Protein AF-A0A535M5P2-F1 (afdb_monomer)

Secondary structure (DSSP, 8-state):
-PPPPPP--------------SS-HHHHHHHHHTT-HHHHHHHHHHHHHHHHHHHHHHH--HHHHHHHHHHHHHHHHHTGGG--TT--HHHHHHHHHHHHHHHHHHHHTT-TT--------PPPP-----S-HHHHHHHHHHHHHHHHHHHTS-HHHHHHHHHHHTS---HHHHHHHHT--HHHHHHHHHHHHHHHHHHHHHHHHHHSS--TTHHHHHHHHH--S--PPPPTTHHHHHHHHHHH-HHHHHHHHHHHT-----

pLDDT: mean 71.07, std 20.59, range [26.67, 96.94]

Foldseek 3Di:
DDDDDDDPDPPPDPDPPDPDDPDDLLNLLVVVVVPPPVSLVVNCVVALVVQLVLLCLQPVASVLSVVLSVVLSVVCNVCSVPDDPPDDSNLSSLLSSLVSSLVVVVVCVVPVPDDDDRPPPDDDDDPDPPPDVVVVVVVVVVSVLLSVLLVPDRSLLSSLCCCCVPVVDDLVSNCVSSVHDSVVSVVSPVVSVVSSVVSSVVVVVVLVPPDVPCVLLCVLLVPPPDDDDDDPVNVVSLVVVVVPDVVSVVSVVVVVPDDPDD

Structure (mmCIF, N/CA/C/O backbone):
data_AF-A0A535M5P2-F1
#
_entry.id   AF-A0A535M5P2-F1
#
loop_
_atom_site.group_PDB
_atom_site.id
_atom_site.type_symbol
_atom_site.label_atom_id
_atom_site.label_alt_id
_atom_site.label_comp_id
_atom_site.label_asym_id
_atom_site.label_entity_id
_atom_site.label_seq_id
_atom_site.pdbx_PDB_ins_code
_atom_site.Cartn_x
_atom_site.Cartn_y
_atom_site.Cartn_z
_atom_site.occupancy
_atom_site.B_iso_or_equiv
_atom_site.auth_seq_id
_atom_site.auth_comp_id
_atom_site.auth_asym_id
_atom_site.auth_atom_id
_atom_site.pdbx_PDB_model_num
ATOM 1 N N . PRO A 1 1 ? -14.247 17.000 -48.871 1.00 39.34 1 PRO A N 1
ATOM 2 C CA . PRO A 1 1 ? -14.609 16.923 -47.435 1.00 39.34 1 PRO A CA 1
ATOM 3 C C . PRO A 1 1 ? -13.469 16.299 -46.613 1.00 39.34 1 PRO A C 1
ATOM 5 O O . PRO A 1 1 ? -13.224 15.101 -46.718 1.00 39.34 1 PRO A O 1
ATOM 8 N N . ALA A 1 2 ? -12.730 17.117 -45.859 1.00 33.00 2 ALA A N 1
ATOM 9 C CA . ALA A 1 2 ? -11.637 16.633 -45.017 1.00 33.00 2 ALA A CA 1
ATOM 10 C C . ALA A 1 2 ? -12.188 15.941 -43.758 1.00 33.00 2 ALA A C 1
ATOM 12 O O . ALA A 1 2 ? -13.030 16.510 -43.065 1.00 33.00 2 ALA A O 1
ATOM 13 N N . ALA A 1 3 ? -11.707 14.733 -43.462 1.00 34.72 3 ALA A N 1
ATOM 14 C CA . ALA A 1 3 ? -11.974 14.071 -42.190 1.00 34.72 3 ALA A CA 1
ATOM 15 C C . ALA A 1 3 ? -11.096 14.701 -41.097 1.00 34.72 3 ALA A C 1
ATOM 17 O O . ALA A 1 3 ? -9.885 14.838 -41.274 1.00 34.72 3 ALA A O 1
ATOM 18 N N . ALA A 1 4 ? -11.706 15.106 -39.983 1.00 31.78 4 ALA A N 1
ATOM 19 C CA . ALA A 1 4 ? -10.978 15.673 -38.852 1.00 31.78 4 ALA A CA 1
ATOM 20 C C . ALA A 1 4 ? -10.127 14.594 -38.148 1.00 31.78 4 ALA A C 1
ATOM 22 O O . ALA A 1 4 ? -10.573 13.449 -38.044 1.00 31.78 4 ALA A O 1
ATOM 23 N N . PRO A 1 5 ? -8.930 14.929 -37.631 1.00 37.34 5 PRO A N 1
ATOM 24 C CA . PRO A 1 5 ? -8.135 13.984 -36.857 1.00 37.34 5 PRO A CA 1
ATOM 25 C C . PRO A 1 5 ? -8.850 13.639 -35.544 1.00 37.34 5 PRO A C 1
ATOM 27 O O . PRO A 1 5 ? -9.267 14.527 -34.798 1.00 37.34 5 PRO A O 1
ATOM 30 N N . HIS A 1 6 ? -8.971 12.344 -35.252 1.00 34.47 6 HIS A N 1
ATOM 31 C CA . HIS A 1 6 ? -9.539 11.861 -33.996 1.00 34.47 6 HIS A CA 1
ATOM 32 C C . HIS A 1 6 ? -8.717 12.380 -32.809 1.00 34.47 6 HIS A C 1
ATOM 34 O O . HIS A 1 6 ? -7.534 12.065 -32.675 1.00 34.47 6 HIS A O 1
ATOM 40 N N . ALA A 1 7 ? -9.350 13.166 -31.935 1.00 29.50 7 ALA A N 1
ATOM 41 C CA . ALA A 1 7 ? -8.735 13.584 -30.683 1.00 29.50 7 ALA A CA 1
ATOM 42 C C . ALA A 1 7 ? -8.443 12.349 -29.806 1.00 29.50 7 ALA A C 1
ATOM 44 O O . ALA A 1 7 ? -9.293 11.455 -29.725 1.00 29.50 7 ALA A O 1
ATOM 45 N N . PRO A 1 8 ? -7.281 12.278 -29.129 1.00 32.03 8 PRO A N 1
ATOM 46 C CA . PRO A 1 8 ? -6.981 11.168 -28.237 1.00 32.03 8 PRO A CA 1
ATOM 47 C C . PRO A 1 8 ? -7.974 11.172 -27.073 1.00 32.03 8 PRO A C 1
ATOM 49 O O . PRO A 1 8 ? -8.003 12.103 -26.265 1.00 32.03 8 PRO A O 1
ATOM 52 N N . VAL A 1 9 ? -8.790 10.121 -26.985 1.00 34.94 9 VAL A N 1
ATOM 53 C CA . VAL A 1 9 ? -9.682 9.899 -25.845 1.00 34.94 9 VAL A CA 1
ATOM 54 C C . VAL A 1 9 ? -8.801 9.689 -24.619 1.00 34.94 9 VAL A C 1
ATOM 56 O O . VAL A 1 9 ? -8.150 8.654 -24.481 1.00 34.94 9 VAL A O 1
ATOM 59 N N . ALA A 1 10 ? -8.749 10.694 -23.743 1.00 28.75 10 ALA A N 1
ATOM 60 C CA . ALA A 1 10 ? -8.009 10.596 -22.495 1.00 28.75 10 ALA A CA 1
ATOM 61 C C . ALA A 1 10 ? -8.503 9.367 -21.711 1.00 28.75 10 ALA A C 1
ATOM 63 O O . ALA A 1 10 ? -9.720 9.171 -21.614 1.00 28.75 10 ALA A O 1
ATOM 64 N N . PRO A 1 11 ? -7.605 8.538 -21.147 1.00 31.06 11 PRO A N 1
ATOM 65 C CA . PRO A 1 11 ? -8.019 7.387 -20.365 1.00 31.06 11 PRO A CA 1
ATOM 66 C C . PRO A 1 11 ? -8.767 7.884 -19.130 1.00 31.06 11 PRO A C 1
ATOM 68 O O . PRO A 1 11 ? -8.169 8.381 -18.175 1.00 31.06 11 PRO A O 1
ATOM 71 N N . VAL A 1 12 ? -10.093 7.752 -19.158 1.00 36.75 12 VAL A N 1
ATOM 72 C CA . VAL A 1 12 ? -10.933 7.940 -17.979 1.00 36.75 12 VAL A CA 1
ATOM 73 C C . VAL A 1 12 ? -10.502 6.870 -16.987 1.00 36.75 12 VAL A C 1
ATOM 75 O O . VAL A 1 12 ? -10.854 5.707 -17.156 1.00 36.75 12 VAL A O 1
ATOM 78 N N . LEU A 1 13 ? -9.720 7.246 -15.972 1.00 34.22 13 LEU A N 1
ATOM 79 C CA . LEU A 1 13 ? -9.538 6.416 -14.788 1.00 34.22 13 LEU A CA 1
ATOM 80 C C . LEU A 1 13 ? -10.892 6.361 -14.064 1.00 34.22 13 LEU A C 1
ATOM 82 O O . LEU A 1 13 ? -11.286 7.371 -13.471 1.00 34.22 13 LEU A O 1
ATOM 86 N N . PRO A 1 14 ? -11.605 5.220 -14.029 1.00 43.56 14 PRO A N 1
ATOM 87 C CA . PRO A 1 14 ? -12.514 5.004 -12.925 1.00 43.56 14 PRO A CA 1
ATOM 88 C C . PRO A 1 14 ? -11.637 4.792 -11.688 1.00 43.56 14 PRO A C 1
ATOM 90 O O . PRO A 1 14 ? -10.752 3.944 -11.717 1.00 43.56 14 PRO A O 1
ATOM 93 N N . LEU A 1 15 ? -11.845 5.597 -10.646 1.00 39.56 15 LEU A N 1
ATOM 94 C CA . LEU A 1 15 ? -11.613 5.290 -9.220 1.00 39.56 15 LEU A CA 1
ATOM 95 C C . LEU A 1 15 ? -11.811 6.569 -8.378 1.00 39.56 15 LEU A C 1
ATOM 97 O O . LEU A 1 15 ? -10.988 6.943 -7.547 1.00 39.56 15 LEU A O 1
ATOM 101 N N . ARG A 1 16 ? -12.964 7.233 -8.543 1.00 36.47 16 ARG A N 1
ATOM 102 C CA . ARG A 1 16 ? -13.599 7.883 -7.389 1.00 36.47 16 ARG A CA 1
ATOM 103 C C . ARG A 1 16 ? -14.482 6.805 -6.755 1.00 36.47 16 ARG A C 1
ATOM 105 O O . ARG A 1 16 ? -15.540 6.532 -7.316 1.00 36.47 16 ARG A O 1
ATOM 112 N N . PRO A 1 17 ? -14.041 6.119 -5.686 1.00 42.69 17 PRO A N 1
ATOM 113 C CA . PRO A 1 17 ? -14.900 5.165 -4.999 1.00 42.69 17 PRO A CA 1
ATOM 114 C C . PRO A 1 17 ? -16.100 5.922 -4.434 1.00 42.69 17 PRO A C 1
ATOM 116 O O . PRO A 1 17 ? -15.931 6.962 -3.793 1.00 42.69 17 PRO A O 1
ATOM 119 N N . GLN A 1 18 ? -17.294 5.416 -4.720 1.00 38.16 18 GLN A N 1
ATOM 120 C CA . GLN A 1 18 ? -18.535 6.008 -4.247 1.00 38.16 18 GLN A CA 1
ATOM 121 C C . GLN A 1 18 ? -18.601 5.935 -2.718 1.00 38.16 18 GLN A C 1
ATOM 123 O O . GLN A 1 18 ? -18.318 4.894 -2.125 1.00 38.16 18 GLN A O 1
ATOM 128 N N . VAL A 1 19 ? -18.940 7.058 -2.084 1.00 41.88 19 VAL A N 1
ATOM 129 C CA . VAL A 1 19 ? -19.100 7.165 -0.627 1.00 41.88 19 VAL A CA 1
ATOM 130 C C . VAL A 1 19 ? -20.573 6.926 -0.298 1.00 41.88 19 VAL A C 1
ATOM 132 O O . VAL A 1 19 ? -21.252 7.809 0.206 1.00 41.88 19 VAL A O 1
ATOM 135 N N . ASP A 1 20 ? -21.055 5.729 -0.632 1.00 41.97 20 ASP A N 1
ATOM 136 C CA . ASP A 1 20 ? -22.462 5.350 -0.489 1.00 41.97 20 ASP A CA 1
ATOM 137 C C . ASP A 1 20 ? -22.598 4.213 0.545 1.00 41.97 20 ASP A C 1
ATOM 139 O O . ASP A 1 20 ? -22.596 3.027 0.214 1.00 41.97 20 ASP A O 1
ATOM 143 N N . SER A 1 21 ? -22.668 4.590 1.826 1.00 43.38 21 SER A N 1
ATOM 144 C CA . SER A 1 21 ? -23.431 3.875 2.864 1.00 43.38 21 SER A CA 1
ATOM 145 C C . SER A 1 21 ? -23.746 4.838 4.009 1.00 43.38 21 SER A C 1
ATOM 147 O O . SER A 1 21 ? -22.845 5.538 4.469 1.00 43.38 21 SER A O 1
ATOM 149 N N . ASP A 1 22 ? -24.980 4.823 4.511 1.00 49.50 22 ASP A N 1
ATOM 150 C CA . ASP A 1 22 ? -25.412 5.700 5.615 1.00 49.50 22 ASP A CA 1
ATOM 151 C C . ASP A 1 22 ? -24.754 5.359 6.970 1.00 49.50 22 ASP A C 1
ATOM 153 O O . ASP A 1 22 ? -24.776 6.164 7.898 1.00 49.50 22 ASP A O 1
ATOM 157 N N . GLU A 1 23 ? -24.146 4.174 7.089 1.00 66.19 23 GLU A N 1
ATOM 158 C CA . GLU A 1 23 ? -23.370 3.744 8.257 1.00 66.19 23 GLU A CA 1
ATOM 159 C C . GLU A 1 23 ? -21.880 4.113 8.081 1.00 66.19 23 GLU A C 1
ATOM 161 O O . GLU A 1 23 ? -21.230 3.712 7.103 1.00 66.19 23 GLU A O 1
ATOM 166 N N . ASP A 1 24 ? -21.339 4.900 9.017 1.00 85.94 24 ASP A N 1
ATOM 167 C CA . ASP A 1 24 ? -19.941 5.338 9.003 1.00 85.94 24 ASP A CA 1
ATOM 168 C C . ASP A 1 24 ? -18.987 4.303 9.642 1.00 85.94 24 ASP A C 1
ATOM 170 O O . ASP A 1 24 ? -19.370 3.501 10.497 1.00 85.94 24 ASP A O 1
ATOM 174 N N . ASP A 1 25 ? -17.716 4.321 9.228 1.00 90.06 25 ASP A N 1
ATOM 175 C CA . ASP A 1 25 ? -16.720 3.328 9.659 1.00 90.06 25 ASP A CA 1
ATOM 176 C C . ASP A 1 25 ? -16.393 3.379 11.169 1.00 90.06 25 ASP A C 1
ATOM 178 O O . ASP A 1 25 ? -15.967 2.371 11.735 1.00 90.06 25 ASP A O 1
ATOM 182 N N . VAL A 1 26 ? -16.569 4.529 11.832 1.00 88.25 26 VAL A N 1
ATOM 183 C CA . VAL A 1 26 ? -16.385 4.672 13.287 1.00 88.25 26 VAL A CA 1
ATOM 184 C C . VAL A 1 26 ? -17.587 4.090 14.025 1.00 88.25 26 VAL A C 1
ATOM 186 O O . VAL A 1 26 ? -17.396 3.365 14.998 1.00 88.25 26 VAL A O 1
ATOM 189 N N . SER A 1 27 ? -18.810 4.318 13.540 1.00 90.06 27 SER A N 1
ATOM 190 C CA . SER A 1 27 ? -20.019 3.687 14.089 1.00 90.06 27 SER A CA 1
ATOM 191 C C . SER A 1 27 ? -19.945 2.153 14.032 1.00 90.06 27 SER A C 1
ATOM 193 O O . SER A 1 27 ? -20.285 1.491 15.013 1.00 90.06 27 SER A O 1
ATOM 195 N N . LEU A 1 28 ? -19.395 1.582 12.951 1.00 91.50 28 LEU A N 1
ATOM 196 C CA . LEU A 1 28 ? -19.102 0.143 12.856 1.00 91.50 28 LEU A CA 1
ATOM 197 C C . LEU A 1 28 ? -18.090 -0.336 13.913 1.00 91.50 28 LEU A C 1
ATOM 199 O O . LEU A 1 28 ? -18.272 -1.400 14.508 1.00 91.50 28 LEU A O 1
ATOM 203 N N . LEU A 1 29 ? -17.032 0.436 14.180 1.00 89.75 29 LEU A N 1
ATOM 204 C CA . LEU A 1 29 ? -16.055 0.100 15.222 1.00 89.75 29 LEU A CA 1
ATOM 205 C C . LEU A 1 29 ? -16.665 0.170 16.627 1.00 89.75 29 LEU A C 1
ATOM 207 O O . LEU A 1 29 ? -16.439 -0.738 17.424 1.00 89.75 29 LEU A O 1
ATOM 211 N N . VAL A 1 30 ? -17.487 1.184 16.909 1.00 89.12 30 VAL A N 1
ATOM 212 C CA . VAL A 1 30 ? -18.194 1.328 18.192 1.00 89.12 30 VAL A CA 1
ATOM 213 C C . VAL A 1 30 ? -19.188 0.182 18.412 1.00 89.12 30 VAL A C 1
ATOM 215 O O . VAL A 1 30 ? -19.236 -0.389 19.502 1.00 89.12 30 VAL A O 1
ATOM 218 N N . ALA A 1 31 ? -19.936 -0.218 17.380 1.00 89.94 31 ALA A N 1
ATOM 219 C CA . ALA A 1 31 ? -20.828 -1.376 17.452 1.00 89.94 31 ALA A CA 1
ATOM 220 C C . ALA A 1 31 ? -20.057 -2.685 17.710 1.00 89.94 31 ALA A C 1
ATOM 222 O O . ALA A 1 31 ? -20.471 -3.494 18.542 1.00 89.94 31 ALA A O 1
ATOM 223 N N . TYR A 1 32 ? -18.896 -2.866 17.073 1.00 91.50 32 TYR A N 1
ATOM 224 C CA . TYR A 1 32 ? -18.016 -4.006 17.334 1.00 91.50 32 TYR A CA 1
ATOM 225 C C . TYR A 1 32 ? -17.483 -4.027 18.777 1.00 91.50 32 TYR A C 1
ATOM 227 O O . TYR A 1 32 ? -17.493 -5.078 19.416 1.00 91.50 32 TYR A O 1
ATOM 235 N N . GLN A 1 33 ? -17.093 -2.876 19.334 1.00 88.50 33 GLN A N 1
ATOM 236 C CA . GLN A 1 33 ? -16.687 -2.761 20.743 1.00 88.50 33 GLN A CA 1
ATOM 237 C C . GLN A 1 33 ? -17.822 -3.083 21.722 1.00 88.50 33 GLN A C 1
ATOM 239 O O . GLN A 1 33 ? -17.567 -3.626 22.795 1.00 88.50 33 GLN A O 1
ATOM 244 N N . ALA A 1 34 ? -19.070 -2.789 21.347 1.00 89.88 34 ALA A N 1
ATOM 245 C CA . ALA A 1 34 ? -20.263 -3.183 22.094 1.00 89.88 34 ALA A CA 1
ATOM 246 C C . ALA A 1 34 ? -20.623 -4.680 21.942 1.00 89.88 34 ALA A C 1
ATOM 248 O O . ALA A 1 34 ? -21.575 -5.143 22.569 1.00 89.88 34 ALA A O 1
ATOM 249 N N . GLY A 1 35 ? -19.868 -5.441 21.141 1.00 90.88 35 GLY A N 1
ATOM 250 C CA . GLY A 1 35 ? -20.018 -6.886 20.957 1.00 90.88 35 GLY A CA 1
ATOM 251 C C . GLY A 1 35 ? -20.629 -7.325 19.621 1.00 90.88 35 GLY A C 1
ATOM 252 O O . GLY A 1 35 ? -20.757 -8.531 19.405 1.00 90.88 35 GLY A O 1
ATOM 253 N N . ASP A 1 36 ? -20.984 -6.412 18.705 1.00 92.88 36 ASP A N 1
ATOM 254 C CA . ASP A 1 36 ? -21.476 -6.801 17.374 1.00 92.88 36 ASP A CA 1
ATOM 255 C C . ASP A 1 36 ? -20.327 -7.256 16.459 1.00 92.88 36 ASP A C 1
ATOM 257 O O . ASP A 1 36 ? -19.732 -6.475 15.711 1.00 92.88 36 ASP A O 1
ATOM 261 N N . ALA A 1 37 ? -20.046 -8.560 16.464 1.00 91.06 37 ALA A N 1
ATOM 262 C CA . ALA A 1 37 ? -19.092 -9.176 15.543 1.00 91.06 37 ALA A CA 1
ATOM 263 C C . ALA A 1 37 ? -19.409 -8.876 14.060 1.00 91.06 37 ALA A C 1
ATOM 265 O O . ALA A 1 37 ? -18.485 -8.704 13.261 1.00 91.06 37 ALA A O 1
ATOM 266 N N . ARG A 1 38 ? -20.692 -8.724 13.686 1.00 94.06 38 ARG A N 1
ATOM 267 C CA . ARG A 1 38 ? -21.089 -8.423 12.301 1.00 94.06 38 ARG A CA 1
ATOM 268 C C . ARG A 1 38 ? -20.737 -6.999 11.888 1.00 94.06 38 ARG A C 1
ATOM 270 O O . ARG A 1 38 ? -20.602 -6.741 10.694 1.00 94.06 38 ARG A O 1
ATOM 277 N N . ALA A 1 39 ? -20.579 -6.062 12.822 1.00 92.62 39 ALA A N 1
ATOM 278 C CA . ALA A 1 39 ? -20.116 -4.714 12.498 1.00 92.62 39 ALA A CA 1
ATOM 279 C C . ALA A 1 39 ? -18.666 -4.735 11.991 1.00 92.62 39 ALA A C 1
ATOM 281 O O . ALA A 1 39 ? -18.344 -4.085 10.993 1.00 92.62 39 ALA A O 1
ATOM 282 N N . PHE A 1 40 ? -17.813 -5.571 12.592 1.00 91.75 40 PHE A N 1
ATOM 283 C CA . PHE A 1 40 ? -16.461 -5.793 12.085 1.00 91.75 40 PHE A CA 1
ATOM 284 C C . PHE A 1 40 ? -16.451 -6.537 10.743 1.00 91.75 40 PHE A C 1
ATOM 286 O O . PHE A 1 40 ? -15.678 -6.166 9.865 1.00 91.75 40 PHE A O 1
ATOM 293 N N . GLU A 1 41 ? -17.333 -7.521 10.527 1.00 93.12 41 GLU A N 1
ATOM 294 C CA . GLU A 1 41 ? -17.473 -8.183 9.216 1.00 93.12 41 GLU A CA 1
ATOM 295 C C . GLU A 1 41 ? -17.831 -7.183 8.100 1.00 93.12 41 GLU A C 1
ATOM 297 O O . GLU A 1 41 ? -17.196 -7.197 7.042 1.00 93.12 41 GLU A O 1
ATOM 302 N N . ARG A 1 42 ? -18.785 -6.264 8.347 1.00 94.06 42 ARG A N 1
ATOM 303 C CA . ARG A 1 42 ? -19.140 -5.178 7.408 1.00 94.06 42 ARG A CA 1
ATOM 304 C C . ARG A 1 42 ? -17.936 -4.276 7.117 1.00 94.06 42 ARG A C 1
ATOM 306 O O . ARG A 1 42 ? -17.625 -4.017 5.953 1.00 94.06 42 ARG A O 1
ATOM 313 N N . LEU A 1 43 ? -17.226 -3.843 8.160 1.00 92.62 43 LEU A N 1
ATOM 314 C CA . LEU A 1 43 ? -16.043 -2.986 8.042 1.00 92.62 43 LEU A CA 1
ATOM 315 C C . LEU A 1 43 ? -14.897 -3.670 7.277 1.00 92.62 43 LEU A C 1
ATOM 317 O O . LEU A 1 43 ? -14.260 -3.058 6.417 1.00 92.62 43 LEU A O 1
ATOM 321 N N . TYR A 1 44 ? -14.649 -4.950 7.558 1.00 94.06 44 TYR A N 1
ATOM 322 C CA . TYR A 1 44 ? -13.640 -5.753 6.877 1.00 94.06 44 TYR A CA 1
ATOM 323 C C . TYR A 1 44 ? -13.981 -5.907 5.393 1.00 94.06 44 TYR A C 1
ATOM 325 O O . TYR A 1 44 ? -13.154 -5.583 4.540 1.00 94.06 44 TYR A O 1
ATOM 333 N N . ALA A 1 45 ? -15.214 -6.307 5.065 1.00 91.69 45 ALA A N 1
ATOM 334 C CA . ALA A 1 45 ? -15.670 -6.457 3.683 1.00 91.69 45 ALA A CA 1
ATOM 335 C C . ALA A 1 45 ? -15.551 -5.152 2.872 1.00 91.69 45 ALA A C 1
ATOM 337 O O . ALA A 1 45 ? -15.182 -5.191 1.696 1.00 91.69 45 ALA A O 1
ATOM 338 N N . ARG A 1 46 ? -15.795 -3.994 3.504 1.00 93.12 46 ARG A N 1
ATOM 339 C CA . ARG A 1 46 ? -15.680 -2.668 2.876 1.00 93.12 46 ARG A CA 1
ATOM 340 C C . ARG A 1 46 ? -14.252 -2.323 2.440 1.00 93.12 46 ARG A C 1
ATOM 342 O O . ARG A 1 46 ? -14.069 -1.721 1.383 1.00 93.12 46 ARG A O 1
ATOM 349 N N . HIS A 1 47 ? -13.246 -2.688 3.239 1.00 92.06 47 HIS A N 1
ATOM 350 C CA . HIS A 1 47 ? -11.872 -2.187 3.072 1.00 92.06 47 HIS A CA 1
ATOM 351 C C . HIS A 1 47 ? -10.844 -3.246 2.653 1.00 92.06 47 HIS A C 1
ATOM 353 O O . HIS A 1 47 ? -9.872 -2.902 1.976 1.00 92.06 47 HIS A O 1
ATOM 359 N N . ALA A 1 48 ? -11.029 -4.524 3.001 1.00 92.38 48 ALA A N 1
ATOM 360 C CA . ALA A 1 48 ? -10.003 -5.561 2.846 1.00 92.38 48 ALA A CA 1
ATOM 361 C C . ALA A 1 48 ? -9.506 -5.717 1.401 1.00 92.38 48 ALA A C 1
ATOM 363 O O . ALA A 1 48 ? -8.299 -5.774 1.175 1.00 92.38 48 ALA A O 1
ATOM 364 N N . 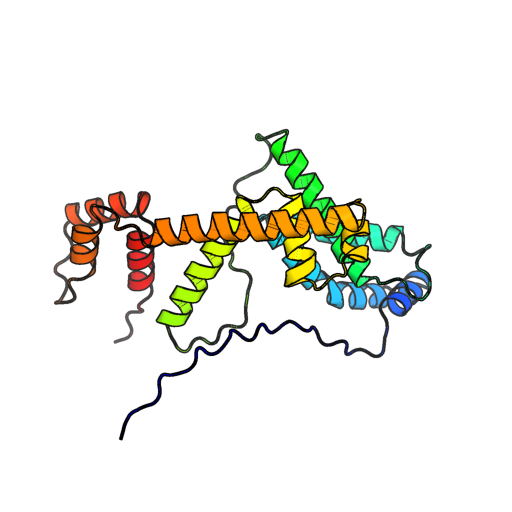THR A 1 49 ? -10.403 -5.682 0.411 1.00 91.19 49 THR A N 1
ATOM 365 C CA . THR A 1 49 ? -10.034 -5.749 -1.014 1.00 91.19 49 THR A CA 1
ATOM 366 C C . THR A 1 49 ? -9.124 -4.590 -1.433 1.00 91.19 49 THR A C 1
ATOM 368 O O . THR A 1 49 ? -8.128 -4.809 -2.122 1.00 91.19 49 THR A O 1
ATOM 371 N N . ALA A 1 50 ? -9.417 -3.360 -0.998 1.00 87.44 50 ALA A N 1
ATOM 372 C CA . ALA A 1 50 ? -8.600 -2.190 -1.326 1.00 87.44 50 ALA A CA 1
ATOM 373 C C . ALA A 1 50 ? -7.211 -2.274 -0.670 1.00 87.44 50 ALA A C 1
ATOM 375 O O . ALA A 1 50 ? -6.196 -2.046 -1.332 1.00 87.44 50 ALA A O 1
ATOM 376 N N . ILE A 1 51 ? -7.155 -2.687 0.600 1.00 92.06 51 ILE A N 1
ATOM 377 C CA . ILE A 1 51 ? -5.895 -2.874 1.327 1.00 92.06 51 ILE A CA 1
ATOM 378 C C . ILE A 1 51 ? -5.060 -4.007 0.713 1.00 92.06 51 ILE A C 1
ATOM 380 O O . ILE A 1 51 ? -3.865 -3.817 0.482 1.00 92.06 51 ILE A O 1
ATOM 384 N N . ARG A 1 52 ? -5.669 -5.141 0.341 1.00 92.38 52 ARG A N 1
ATOM 385 C CA . ARG A 1 52 ? -4.980 -6.246 -0.349 1.00 92.38 52 ARG A CA 1
ATOM 386 C C . ARG A 1 52 ? -4.386 -5.798 -1.684 1.00 92.38 52 ARG A C 1
ATOM 388 O O . A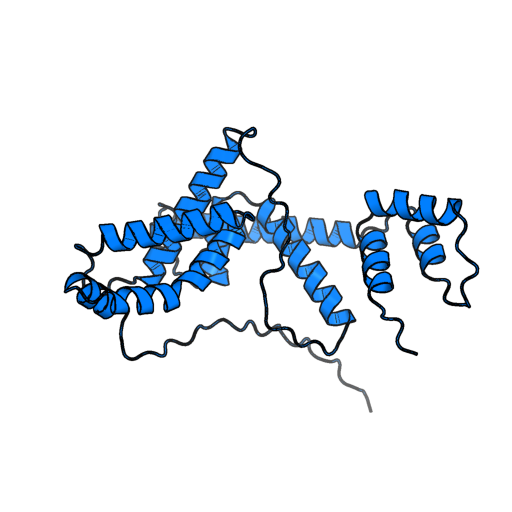RG A 1 52 ? -3.234 -6.106 -1.984 1.00 92.38 52 ARG A O 1
ATOM 395 N N . LEU A 1 53 ? -5.137 -5.024 -2.471 1.00 87.06 53 LEU A N 1
ATOM 396 C CA . LEU A 1 53 ? -4.652 -4.463 -3.736 1.00 87.06 53 LEU A CA 1
ATOM 397 C C . LEU A 1 53 ? -3.487 -3.483 -3.533 1.00 87.06 53 LEU A C 1
ATOM 399 O O . LEU A 1 53 ? -2.543 -3.509 -4.322 1.00 87.06 53 LEU A O 1
ATOM 403 N N . LEU A 1 54 ? -3.506 -2.659 -2.481 1.00 86.69 54 LEU A N 1
ATOM 404 C CA . LEU A 1 54 ? -2.362 -1.822 -2.098 1.00 86.69 54 LEU A CA 1
ATOM 405 C C . LEU A 1 54 ? -1.136 -2.681 -1.751 1.00 86.69 54 LEU A C 1
ATOM 407 O O . LEU A 1 54 ? -0.040 -2.410 -2.246 1.00 86.69 54 LEU A O 1
ATOM 411 N N . CYS A 1 55 ? -1.318 -3.744 -0.965 1.00 89.31 55 CYS A N 1
ATOM 412 C CA . CYS A 1 55 ? -0.228 -4.634 -0.563 1.00 89.31 55 CYS A CA 1
ATOM 413 C C . CYS A 1 55 ? 0.398 -5.349 -1.769 1.00 89.31 55 CYS A C 1
ATOM 415 O O . CYS A 1 55 ? 1.620 -5.338 -1.923 1.00 89.31 55 CYS A O 1
ATOM 417 N N . LEU A 1 56 ? -0.416 -5.866 -2.697 1.00 85.81 56 LEU A N 1
ATOM 418 C CA . LEU A 1 56 ? 0.064 -6.489 -3.937 1.00 85.81 56 LEU A CA 1
ATOM 419 C C . LEU A 1 56 ? 0.894 -5.534 -4.812 1.00 85.81 56 LEU A C 1
ATOM 421 O O . LEU A 1 56 ? 1.923 -5.945 -5.353 1.00 85.81 56 LEU A O 1
ATOM 425 N N . ARG A 1 57 ? 0.517 -4.247 -4.907 1.00 82.88 57 ARG A N 1
ATOM 426 C CA . ARG A 1 57 ? 1.294 -3.210 -5.629 1.00 82.88 57 ARG A CA 1
ATOM 427 C C . ARG A 1 57 ? 2.672 -2.941 -5.002 1.00 82.88 57 ARG A C 1
ATOM 429 O O . ARG A 1 57 ? 3.524 -2.305 -5.632 1.00 82.88 57 ARG A O 1
ATOM 436 N N . HIS A 1 58 ? 2.909 -3.392 -3.771 1.00 80.94 58 HIS A N 1
ATOM 437 C CA . HIS A 1 58 ? 4.180 -3.244 -3.067 1.00 80.94 58 HIS A CA 1
ATOM 438 C C . HIS A 1 58 ? 4.979 -4.547 -2.972 1.00 80.94 58 HIS A C 1
ATOM 440 O O . HIS A 1 58 ? 6.177 -4.533 -3.267 1.00 80.94 58 HIS A O 1
ATOM 446 N N . LEU A 1 59 ? 4.344 -5.647 -2.579 1.00 83.50 59 LEU A N 1
ATOM 447 C CA . LEU A 1 59 ? 5.021 -6.884 -2.189 1.00 83.50 59 LEU A CA 1
ATOM 448 C C . LEU A 1 59 ? 5.106 -7.924 -3.308 1.00 83.50 59 LEU A C 1
ATOM 450 O O . LEU A 1 59 ? 6.052 -8.700 -3.312 1.00 83.50 59 LEU A O 1
ATOM 454 N N . ARG A 1 60 ? 4.154 -7.940 -4.254 1.00 75.81 60 ARG A N 1
ATOM 455 C CA . ARG A 1 60 ? 4.034 -8.961 -5.320 1.00 75.81 60 ARG A CA 1
ATOM 456 C C . ARG A 1 60 ? 3.963 -10.433 -4.858 1.00 75.81 60 ARG A C 1
ATOM 458 O O . ARG A 1 60 ? 3.968 -11.313 -5.709 1.00 75.81 60 ARG A O 1
ATOM 465 N N . SER A 1 61 ? 3.830 -10.685 -3.558 1.00 85.19 61 SER A N 1
ATOM 466 C CA . SER A 1 61 ? 3.533 -11.987 -2.956 1.00 85.19 61 SER A CA 1
ATOM 467 C C . SER A 1 61 ? 2.103 -11.959 -2.421 1.00 85.19 61 SER A C 1
ATOM 469 O O . SER A 1 61 ? 1.748 -11.020 -1.706 1.00 85.19 61 SER A O 1
ATOM 471 N N . ASP A 1 62 ? 1.285 -12.954 -2.778 1.00 84.06 62 ASP A N 1
ATOM 472 C CA . ASP A 1 62 ? -0.073 -13.097 -2.238 1.00 84.06 62 ASP A CA 1
ATOM 473 C C . ASP A 1 62 ? -0.026 -13.372 -0.726 1.00 84.06 62 ASP A C 1
ATOM 475 O O . ASP A 1 62 ? -0.685 -12.660 0.025 1.00 84.06 62 ASP A O 1
ATOM 479 N N . ALA A 1 63 ? 0.832 -14.298 -0.273 1.00 87.38 63 ALA A N 1
ATOM 480 C CA . ALA A 1 63 ? 0.998 -14.624 1.147 1.00 87.38 63 ALA A CA 1
ATOM 481 C C . ALA A 1 63 ? 1.379 -13.388 1.976 1.00 87.38 63 ALA A C 1
ATOM 483 O O . ALA A 1 63 ? 0.658 -13.003 2.891 1.00 87.38 63 ALA A O 1
ATOM 484 N N . SER A 1 64 ? 2.437 -12.670 1.579 1.00 89.31 64 SER A N 1
ATOM 485 C CA . SER A 1 64 ? 2.864 -11.467 2.305 1.00 89.31 64 SER A CA 1
ATOM 486 C C . SER A 1 64 ? 1.848 -10.320 2.212 1.00 89.31 64 SER A C 1
ATOM 488 O O . SER A 1 64 ? 1.836 -9.443 3.073 1.00 89.31 64 SER A O 1
ATOM 490 N N . ALA A 1 65 ? 1.009 -10.279 1.170 1.00 91.12 65 ALA A N 1
ATOM 491 C CA . ALA A 1 65 ? -0.079 -9.310 1.083 1.00 91.12 65 ALA A CA 1
ATOM 492 C C . ALA A 1 65 ? -1.227 -9.655 2.042 1.00 91.12 65 ALA A C 1
ATOM 494 O O . ALA A 1 65 ? -1.751 -8.750 2.690 1.00 91.12 65 ALA A O 1
ATOM 495 N N . ASP A 1 66 ? -1.582 -10.934 2.162 1.00 92.62 66 ASP A N 1
ATOM 496 C CA . ASP A 1 66 ? -2.610 -11.416 3.086 1.00 92.62 66 ASP A CA 1
ATOM 497 C C . ASP A 1 66 ? -2.169 -11.279 4.553 1.00 92.62 66 ASP A C 1
ATOM 499 O O . ASP A 1 66 ? -2.944 -10.771 5.366 1.00 92.62 66 ASP A O 1
ATOM 503 N N . ASP A 1 67 ? -0.902 -11.570 4.873 1.00 95.06 67 ASP A N 1
ATOM 504 C CA . ASP A 1 67 ? -0.307 -11.319 6.196 1.00 95.06 67 ASP A CA 1
ATOM 505 C C . ASP A 1 67 ? -0.399 -9.834 6.592 1.00 95.06 67 ASP A C 1
ATOM 507 O O . ASP A 1 67 ? -0.782 -9.488 7.715 1.00 95.06 67 ASP A O 1
ATOM 511 N N . VAL A 1 68 ? -0.076 -8.921 5.664 1.00 95.44 68 VAL A N 1
ATOM 512 C CA . VAL A 1 68 ? -0.166 -7.474 5.920 1.00 95.44 68 VAL A CA 1
ATOM 513 C C . VAL A 1 68 ? -1.612 -7.013 6.056 1.00 95.44 68 VAL A C 1
ATOM 515 O O . VAL A 1 68 ? -1.880 -6.159 6.904 1.00 95.44 68 VAL A O 1
ATOM 518 N N . VAL A 1 69 ? -2.554 -7.561 5.282 1.00 96.38 69 VAL A N 1
ATOM 519 C CA . VAL A 1 69 ? -3.990 -7.302 5.479 1.00 96.38 69 VAL A CA 1
ATOM 520 C C . VAL A 1 69 ? -4.397 -7.741 6.886 1.00 96.38 69 VAL A C 1
ATOM 522 O O . VAL A 1 69 ? -4.934 -6.925 7.637 1.00 96.38 69 VAL A O 1
ATOM 525 N N . GLN A 1 70 ? -4.077 -8.975 7.282 1.00 96.06 70 GLN A N 1
ATOM 526 C CA . GLN A 1 70 ? -4.424 -9.519 8.593 1.00 96.06 70 GLN A CA 1
ATOM 527 C C . GLN A 1 70 ? -3.855 -8.661 9.732 1.00 96.06 70 GLN A C 1
ATOM 529 O O . GLN A 1 70 ? -4.614 -8.191 10.579 1.00 96.06 70 GLN A O 1
ATOM 534 N N . GLU A 1 71 ? -2.549 -8.382 9.741 1.00 96.94 71 GLU A N 1
ATOM 535 C CA . GLU A 1 71 ? -1.917 -7.565 10.788 1.00 96.94 71 GLU A CA 1
ATOM 536 C C . GLU A 1 71 ? -2.421 -6.108 10.779 1.00 96.94 71 GLU A C 1
ATOM 538 O O . GLU A 1 71 ? -2.540 -5.490 11.839 1.00 96.94 71 GLU A O 1
ATOM 543 N N . THR A 1 72 ? -2.801 -5.555 9.620 1.00 95.69 72 THR A N 1
ATOM 544 C CA . THR A 1 72 ? -3.426 -4.221 9.539 1.00 95.69 72 THR A CA 1
ATOM 545 C C . THR A 1 72 ? -4.772 -4.189 10.271 1.00 95.69 72 THR A C 1
ATOM 547 O O . THR A 1 72 ? -5.006 -3.290 11.083 1.00 95.69 72 THR A O 1
ATOM 550 N N . PHE A 1 73 ? -5.643 -5.176 10.041 1.00 95.62 73 PHE A N 1
ATOM 551 C CA . PHE A 1 73 ? -6.939 -5.258 10.722 1.00 95.62 73 PHE A CA 1
ATOM 552 C C . PHE A 1 73 ? -6.813 -5.677 12.194 1.00 95.62 73 PHE A C 1
ATOM 554 O O . PHE A 1 73 ? -7.530 -5.136 13.036 1.00 95.62 73 PHE A O 1
ATOM 561 N N . LEU A 1 74 ? -5.859 -6.546 12.546 1.00 94.69 74 LEU A N 1
ATOM 562 C CA . LEU A 1 74 ? -5.549 -6.864 13.945 1.00 94.69 74 LEU A CA 1
ATOM 563 C C . LEU A 1 74 ? -5.090 -5.620 14.716 1.00 94.69 74 LEU A C 1
ATOM 565 O O . LEU A 1 74 ? -5.496 -5.428 15.861 1.00 94.69 74 LEU A O 1
ATOM 569 N N . ARG A 1 75 ? -4.288 -4.739 14.104 1.00 93.94 75 ARG A N 1
ATOM 570 C CA . ARG A 1 75 ? -3.928 -3.444 14.708 1.00 93.94 75 ARG A CA 1
ATOM 571 C C . ARG A 1 75 ? -5.127 -2.515 14.862 1.00 93.94 75 ARG A C 1
ATOM 573 O O . ARG A 1 75 ? -5.167 -1.795 15.855 1.00 93.94 75 ARG A O 1
ATOM 580 N N . LEU A 1 76 ? -6.077 -2.524 13.922 1.00 92.25 76 LEU A N 1
ATOM 581 C CA . LEU A 1 76 ? -7.299 -1.723 14.040 1.00 92.25 76 LEU A CA 1
ATOM 582 C C . LEU A 1 76 ? -8.131 -2.186 15.241 1.00 92.25 76 LEU A C 1
ATOM 584 O O . LEU A 1 76 ? -8.479 -1.370 16.083 1.00 92.25 76 LEU A O 1
ATOM 588 N N . VAL A 1 77 ? -8.367 -3.496 15.363 1.00 89.75 77 VAL A N 1
ATOM 589 C CA . VAL A 1 77 ? -9.090 -4.105 16.493 1.00 89.75 77 VAL A CA 1
ATOM 590 C C . VAL A 1 77 ? -8.403 -3.805 17.830 1.00 89.75 77 VAL A C 1
ATOM 592 O O . VAL A 1 77 ? -9.052 -3.334 18.760 1.00 89.75 77 VAL A O 1
ATOM 595 N N . ARG A 1 78 ? -7.080 -4.006 17.920 1.00 88.25 78 ARG A N 1
ATOM 596 C CA . ARG A 1 78 ? -6.283 -3.739 19.138 1.00 88.25 78 ARG A CA 1
ATOM 597 C C . ARG A 1 78 ? -6.232 -2.258 19.545 1.00 88.25 78 ARG A C 1
ATOM 599 O O . ARG A 1 78 ? -5.842 -1.983 20.674 1.00 88.25 78 ARG A O 1
ATOM 606 N N . GLY A 1 79 ? -6.537 -1.336 18.630 1.00 83.75 79 GLY A N 1
ATOM 607 C CA . GLY A 1 79 ? -6.532 0.115 18.854 1.00 83.75 79 GLY A CA 1
ATOM 608 C C . GLY A 1 79 ? -7.913 0.770 18.757 1.00 83.75 79 GLY A C 1
ATOM 609 O O . GLY A 1 79 ? -7.993 1.999 18.730 1.00 83.75 79 GLY A O 1
ATOM 610 N N . ALA A 1 80 ? -8.987 -0.023 18.656 1.00 82.12 80 ALA A N 1
ATOM 611 C CA . ALA A 1 80 ? -10.350 0.483 18.508 1.00 82.12 80 ALA A CA 1
ATOM 612 C C . ALA A 1 80 ? -10.783 1.313 19.731 1.00 82.12 80 ALA A C 1
ATOM 614 O O . ALA A 1 80 ? -11.539 2.270 19.593 1.00 82.12 80 ALA A O 1
ATOM 615 N N . ASP A 1 81 ? -10.244 0.992 20.915 1.00 76.56 81 ASP A N 1
ATOM 616 C CA . ASP A 1 81 ? -10.416 1.701 22.196 1.00 76.56 81 ASP A CA 1
ATOM 617 C C . ASP A 1 81 ? -10.125 3.211 22.128 1.00 76.56 81 ASP A C 1
ATOM 619 O O . ASP A 1 81 ? -10.613 3.965 22.965 1.00 76.56 81 ASP A O 1
ATOM 623 N N . ARG A 1 82 ? -9.350 3.655 21.131 1.00 75.94 82 ARG A N 1
ATOM 624 C CA . ARG A 1 82 ? -8.886 5.044 20.958 1.00 75.94 82 ARG A CA 1
ATOM 625 C C . ARG A 1 82 ? -9.485 5.736 19.734 1.00 75.94 82 ARG A C 1
ATOM 627 O O . ARG A 1 82 ? -8.974 6.768 19.300 1.00 75.94 82 ARG A O 1
ATOM 634 N N . VAL A 1 83 ? -10.511 5.150 19.122 1.00 74.62 83 VAL A N 1
ATOM 635 C CA . VAL A 1 83 ? -11.133 5.694 17.913 1.00 74.62 83 VAL A CA 1
ATOM 636 C C . VAL A 1 83 ? -12.199 6.720 18.295 1.00 74.62 83 VAL A C 1
ATOM 638 O O . VAL A 1 83 ? -13.285 6.385 18.757 1.00 74.62 83 VAL A O 1
ATOM 641 N N . GLU A 1 84 ? -11.876 7.993 18.082 1.00 75.06 84 GLU A N 1
ATOM 642 C CA . GLU A 1 84 ? -12.776 9.123 18.323 1.00 75.06 84 GLU A CA 1
ATOM 643 C C . GLU A 1 84 ? -13.599 9.498 17.075 1.00 75.06 84 GLU A C 1
ATOM 645 O O . GLU A 1 84 ? -13.289 9.116 15.940 1.00 75.06 84 GLU A O 1
ATOM 650 N N . ARG A 1 85 ? -14.654 10.304 17.262 1.00 70.88 85 ARG A N 1
ATOM 651 C CA . ARG A 1 85 ? -15.450 10.840 16.144 1.00 70.88 85 ARG A CA 1
ATOM 652 C C . ARG A 1 85 ? -14.572 11.682 15.213 1.00 70.88 85 ARG A C 1
ATOM 654 O O . ARG A 1 85 ? -13.827 12.543 15.663 1.00 70.88 85 ARG A O 1
ATOM 661 N N . GLY A 1 86 ? -14.703 11.460 13.905 1.00 68.00 86 GLY A N 1
ATOM 662 C CA . GLY A 1 86 ? -13.872 12.113 12.884 1.00 68.00 86 GLY A CA 1
ATOM 663 C C . GLY A 1 86 ? -12.579 11.361 12.541 1.00 68.00 86 GLY A C 1
ATOM 664 O O . GLY A 1 86 ? -11.874 11.761 11.614 1.00 68.00 86 GLY A O 1
ATOM 665 N N . PHE A 1 87 ? -12.280 10.247 13.216 1.00 80.06 87 PHE A N 1
ATOM 666 C CA . PHE A 1 87 ? -11.190 9.356 12.829 1.00 80.06 87 PHE A CA 1
ATOM 667 C C . PHE A 1 87 ? -11.435 8.738 11.443 1.00 80.06 87 PHE A C 1
ATOM 669 O O . PHE A 1 87 ? -12.419 8.040 11.203 1.00 80.06 87 PHE A O 1
ATOM 676 N N . ASN A 1 88 ? -10.508 8.964 10.511 1.00 84.75 88 ASN A N 1
ATOM 677 C CA . ASN A 1 88 ? -10.604 8.431 9.155 1.00 84.75 88 ASN A CA 1
ATOM 678 C C . ASN A 1 88 ? -10.039 7.000 9.096 1.00 84.75 88 ASN A C 1
ATOM 680 O O . ASN A 1 88 ? -8.862 6.799 8.779 1.00 84.75 88 ASN A O 1
ATOM 684 N N . VAL A 1 89 ? -10.894 6.014 9.399 1.00 87.00 89 VAL A N 1
ATOM 685 C CA . VAL A 1 89 ? -10.554 4.577 9.418 1.00 87.00 89 VAL A CA 1
ATOM 686 C C . VAL A 1 89 ? -9.871 4.147 8.122 1.00 87.00 89 VAL A C 1
ATOM 688 O O . VAL A 1 89 ? -8.807 3.530 8.160 1.00 87.00 89 VAL A O 1
ATOM 691 N N . ARG A 1 90 ? -10.417 4.542 6.967 1.00 86.62 90 ARG A N 1
ATOM 692 C CA . ARG A 1 90 ? -9.822 4.240 5.663 1.00 86.62 90 ARG A CA 1
ATOM 693 C C . ARG A 1 90 ? -8.393 4.775 5.538 1.00 86.62 90 ARG A C 1
ATOM 695 O O . ARG A 1 90 ? -7.479 4.009 5.237 1.00 86.62 90 ARG A O 1
ATOM 702 N N . ALA A 1 91 ? -8.172 6.070 5.764 1.00 80.94 91 ALA A N 1
ATOM 703 C CA . ALA A 1 91 ? -6.839 6.667 5.652 1.00 80.94 91 ALA A CA 1
ATOM 704 C C . ALA A 1 91 ? -5.840 6.015 6.623 1.00 80.94 91 ALA A C 1
ATOM 706 O O . ALA A 1 91 ? -4.685 5.784 6.260 1.00 80.94 91 ALA A O 1
ATOM 707 N N . TRP A 1 92 ? -6.300 5.650 7.824 1.00 87.69 92 TRP A N 1
ATOM 708 C CA . TRP A 1 92 ? -5.509 4.913 8.803 1.00 87.69 92 TRP A CA 1
ATOM 709 C C . TRP A 1 92 ? -5.126 3.507 8.313 1.00 87.69 92 TRP A C 1
ATOM 711 O O . TRP A 1 92 ? -3.953 3.141 8.406 1.00 87.69 92 TRP A O 1
ATOM 721 N N . LEU A 1 93 ? -6.067 2.750 7.734 1.00 90.62 93 LEU A N 1
ATOM 722 C CA . LEU A 1 93 ? -5.825 1.412 7.179 1.00 90.62 93 LEU A CA 1
ATOM 723 C C . LEU A 1 93 ? -4.785 1.456 6.049 1.00 90.62 93 LEU A C 1
ATOM 725 O O . LEU A 1 93 ? -3.790 0.731 6.099 1.00 90.62 93 LEU A O 1
ATOM 729 N N . HIS A 1 94 ? -4.956 2.358 5.073 1.00 85.44 94 HIS A N 1
ATOM 730 C CA . HIS A 1 94 ? -3.989 2.535 3.979 1.00 85.44 94 HIS A CA 1
ATOM 731 C C . HIS A 1 94 ? -2.598 2.941 4.500 1.00 85.44 94 HIS A C 1
ATOM 733 O O . HIS A 1 94 ? -1.588 2.447 3.995 1.00 85.44 94 HIS A O 1
ATOM 739 N N . ARG A 1 95 ? -2.525 3.787 5.540 1.00 83.12 95 ARG A N 1
ATOM 740 C CA . ARG A 1 95 ? -1.272 4.140 6.229 1.00 83.12 95 ARG A CA 1
ATOM 741 C C . ARG A 1 95 ? -0.581 2.920 6.840 1.00 83.12 95 ARG A C 1
ATOM 743 O O . ARG A 1 95 ? 0.615 2.727 6.623 1.00 83.12 95 ARG A O 1
ATOM 750 N N . VAL A 1 96 ? -1.300 2.134 7.641 1.00 88.69 96 VAL A N 1
ATOM 751 C CA . VAL A 1 96 ? -0.713 1.014 8.393 1.00 88.69 96 VAL A CA 1
ATOM 752 C C . VAL A 1 96 ? -0.223 -0.073 7.441 1.00 88.69 96 VAL A C 1
ATOM 754 O O . VAL A 1 96 ? 0.929 -0.496 7.554 1.00 88.69 96 VAL A O 1
ATOM 757 N N . ALA A 1 97 ? -1.031 -0.428 6.440 1.00 91.38 97 ALA A N 1
ATOM 758 C CA . ALA A 1 97 ? -0.654 -1.390 5.411 1.00 91.38 97 ALA A CA 1
ATOM 759 C C . ALA A 1 97 ? 0.569 -0.936 4.594 1.00 91.38 97 ALA A C 1
ATOM 761 O O . ALA A 1 97 ? 1.491 -1.722 4.368 1.00 91.38 97 ALA A O 1
ATOM 762 N N . ALA A 1 98 ? 0.636 0.343 4.199 1.00 85.31 98 ALA A N 1
ATOM 763 C CA . ALA A 1 98 ? 1.785 0.874 3.465 1.00 85.31 98 ALA A CA 1
ATOM 764 C C . ALA A 1 98 ? 3.085 0.824 4.287 1.00 85.31 98 ALA A C 1
ATOM 766 O O . ALA A 1 98 ? 4.136 0.486 3.739 1.00 85.31 98 ALA A O 1
ATOM 767 N N . ASN A 1 99 ? 3.030 1.103 5.594 1.00 85.31 99 ASN A N 1
ATOM 768 C CA . ASN A 1 99 ? 4.201 0.998 6.470 1.00 85.31 99 ASN A CA 1
ATOM 769 C C . ASN A 1 99 ? 4.682 -0.443 6.632 1.00 85.31 99 ASN A C 1
ATOM 771 O O . ASN A 1 99 ? 5.865 -0.705 6.428 1.00 85.31 99 ASN A O 1
ATOM 775 N N . LEU A 1 100 ? 3.766 -1.377 6.900 1.00 91.56 100 LEU A N 1
ATOM 776 C CA . LEU A 1 100 ? 4.079 -2.806 6.964 1.00 91.56 100 LEU A CA 1
ATOM 777 C C . LEU A 1 100 ? 4.736 -3.293 5.661 1.00 91.56 100 LEU A C 1
ATOM 779 O O . LEU A 1 100 ? 5.794 -3.920 5.699 1.00 91.56 100 LEU A O 1
ATOM 783 N N . CYS A 1 101 ? 4.193 -2.901 4.503 1.00 88.62 101 CYS A N 1
ATOM 784 C CA . CYS A 1 101 ? 4.803 -3.194 3.205 1.00 88.62 101 CYS A CA 1
ATOM 785 C C . CYS A 1 101 ? 6.230 -2.629 3.078 1.00 88.62 101 CYS A C 1
ATOM 787 O O . CYS A 1 101 ? 7.132 -3.315 2.598 1.00 88.62 101 CYS A O 1
ATOM 789 N N . ILE A 1 102 ? 6.459 -1.375 3.487 1.00 86.00 102 ILE A N 1
ATOM 790 C CA . ILE A 1 102 ? 7.785 -0.738 3.440 1.00 86.00 102 ILE A CA 1
ATOM 791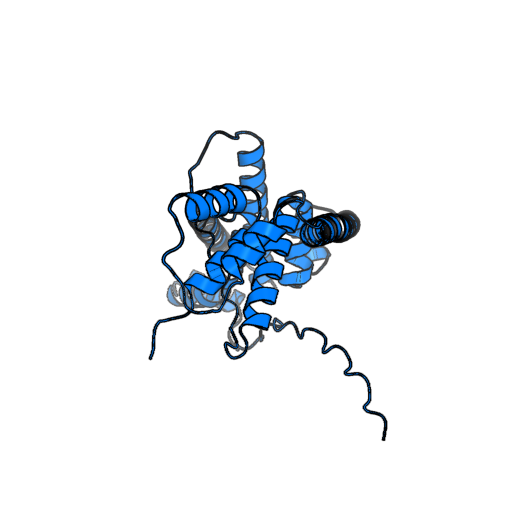 C C . ILE A 1 102 ? 8.782 -1.464 4.350 1.00 86.00 102 ILE A C 1
ATOM 793 O O . ILE A 1 102 ? 9.939 -1.630 3.958 1.00 86.00 102 ILE A O 1
ATOM 797 N N . ASP A 1 103 ? 8.360 -1.886 5.540 1.00 87.00 103 ASP A N 1
ATOM 798 C CA . ASP A 1 103 ? 9.232 -2.535 6.517 1.00 87.00 103 ASP A CA 1
ATOM 799 C C . ASP A 1 103 ? 9.603 -3.967 6.116 1.00 87.00 103 ASP A C 1
ATOM 801 O O . ASP A 1 103 ? 10.782 -4.323 6.213 1.00 87.00 103 ASP A O 1
ATOM 805 N N . LEU A 1 104 ? 8.677 -4.728 5.523 1.00 88.44 104 LEU A N 1
ATOM 806 C CA . LEU A 1 104 ? 8.987 -6.011 4.876 1.00 88.44 104 LEU A CA 1
ATOM 807 C C . LEU A 1 104 ? 10.007 -5.838 3.737 1.00 88.44 104 LEU A C 1
ATOM 809 O O . LEU A 1 104 ? 11.050 -6.490 3.728 1.00 88.44 104 LEU A O 1
ATOM 813 N N . LEU A 1 105 ? 9.792 -4.874 2.834 1.00 83.44 105 LEU A N 1
ATOM 814 C CA . LEU A 1 105 ? 10.725 -4.578 1.733 1.00 83.44 105 LEU A CA 1
ATOM 815 C C . LEU A 1 105 ? 12.110 -4.109 2.223 1.00 83.44 105 LEU A C 1
ATOM 817 O O . LEU A 1 105 ? 13.114 -4.279 1.526 1.00 83.44 105 LEU A O 1
ATOM 821 N N . ARG A 1 106 ? 12.191 -3.491 3.409 1.00 81.00 106 ARG A N 1
ATOM 822 C CA . ARG A 1 106 ? 13.458 -3.142 4.078 1.00 81.00 106 ARG A CA 1
ATOM 823 C C . ARG A 1 106 ? 14.120 -4.354 4.728 1.00 81.00 106 ARG A C 1
ATOM 825 O O . ARG A 1 106 ? 15.347 -4.393 4.784 1.00 81.00 106 ARG A O 1
ATOM 832 N N . ALA A 1 107 ? 13.350 -5.298 5.263 1.00 83.69 107 ALA A N 1
ATOM 833 C CA . ALA A 1 107 ? 13.871 -6.550 5.806 1.00 83.69 107 ALA A CA 1
ATOM 834 C C . ALA A 1 107 ? 14.475 -7.413 4.686 1.00 83.69 107 ALA A C 1
ATOM 836 O O . ALA A 1 107 ? 15.665 -7.707 4.741 1.00 83.69 107 ALA A O 1
ATOM 837 N N . GLN A 1 108 ? 13.723 -7.661 3.608 1.00 81.56 108 GLN A N 1
ATOM 838 C CA . GLN A 1 108 ? 14.182 -8.396 2.417 1.00 81.56 108 GLN A CA 1
ATOM 839 C C . GLN A 1 108 ? 15.465 -7.798 1.810 1.00 81.56 108 GLN A C 1
ATOM 841 O O . GLN A 1 108 ? 16.411 -8.512 1.498 1.00 81.56 108 GLN A O 1
ATOM 846 N N . ARG A 1 109 ? 15.562 -6.463 1.711 1.00 76.56 109 ARG A N 1
ATOM 847 C CA . ARG A 1 109 ? 16.785 -5.783 1.229 1.00 76.56 109 ARG A CA 1
ATOM 848 C C . ARG A 1 109 ? 18.002 -5.923 2.150 1.00 76.56 109 ARG A C 1
ATOM 850 O O . ARG A 1 109 ? 19.110 -5.669 1.691 1.00 76.56 109 ARG A O 1
ATOM 857 N N . ARG A 1 110 ? 17.808 -6.255 3.431 1.00 77.38 110 ARG A N 1
ATOM 858 C CA . ARG A 1 110 ? 18.888 -6.494 4.405 1.00 77.38 110 ARG A CA 1
ATOM 859 C C . ARG A 1 110 ? 19.248 -7.974 4.530 1.00 77.38 110 ARG A C 1
ATOM 861 O O . ARG A 1 110 ? 20.385 -8.263 4.877 1.00 77.38 110 ARG A O 1
ATOM 868 N N . ASN A 1 111 ? 18.317 -8.878 4.228 1.00 69.50 111 ASN A N 1
ATOM 869 C CA . ASN A 1 111 ? 18.538 -10.321 4.225 1.00 69.50 111 ASN A CA 1
ATOM 870 C C . ASN A 1 111 ? 17.991 -10.953 2.928 1.00 69.50 111 ASN A C 1
ATOM 872 O O . ASN A 1 111 ? 16.840 -11.388 2.909 1.00 69.50 111 ASN A O 1
ATOM 876 N N . PRO A 1 112 ? 18.788 -11.023 1.842 1.00 60.25 112 PRO A N 1
ATOM 877 C CA . PRO A 1 112 ? 18.333 -11.533 0.542 1.00 60.25 112 PRO A CA 1
ATOM 878 C C . PRO A 1 112 ? 18.038 -13.045 0.478 1.00 60.25 112 PRO A C 1
ATOM 880 O O . PRO A 1 112 ? 17.788 -13.550 -0.611 1.00 60.25 112 PRO A O 1
ATOM 883 N N . GLY A 1 113 ? 18.150 -13.774 1.594 1.00 54.38 113 GLY A N 1
ATOM 884 C CA . GLY A 1 113 ? 18.145 -15.243 1.638 1.00 54.38 113 GLY A CA 1
ATOM 885 C C . GLY A 1 113 ? 16.898 -15.898 2.238 1.00 54.38 113 GLY A C 1
ATOM 886 O O . GLY A 1 113 ? 16.916 -17.108 2.432 1.00 54.38 113 GLY A O 1
ATOM 887 N N . THR A 1 114 ? 15.851 -15.137 2.565 1.00 46.47 114 THR A N 1
ATOM 888 C CA . THR A 1 114 ? 14.590 -15.676 3.106 1.00 46.47 114 THR A CA 1
ATOM 889 C C . THR A 1 114 ? 13.417 -15.422 2.159 1.00 46.47 114 THR A C 1
ATOM 891 O O . THR A 1 114 ? 13.113 -14.269 1.850 1.00 46.47 114 THR A O 1
ATOM 894 N N . ASP A 1 115 ? 12.769 -16.534 1.803 1.00 50.06 115 ASP A N 1
ATOM 895 C CA . ASP A 1 115 ? 11.398 -16.694 1.294 1.00 50.06 115 ASP A CA 1
ATOM 896 C C . ASP A 1 115 ? 11.163 -16.605 -0.230 1.00 50.06 115 ASP A C 1
ATOM 898 O O . ASP A 1 115 ? 10.786 -15.576 -0.786 1.00 50.06 115 ASP A O 1
ATOM 902 N N . ASP A 1 116 ? 11.375 -17.778 -0.840 1.00 41.78 116 ASP A N 1
ATOM 903 C CA . ASP A 1 116 ? 10.439 -18.566 -1.670 1.00 41.78 116 ASP A CA 1
ATOM 904 C C . ASP A 1 116 ? 9.874 -18.024 -3.007 1.00 41.78 116 ASP A C 1
ATOM 906 O O . ASP A 1 116 ? 9.524 -16.856 -3.186 1.00 41.78 116 ASP A O 1
ATOM 910 N N . ASP A 1 117 ? 9.755 -18.943 -3.972 1.00 44.09 117 ASP A N 1
ATOM 911 C CA . ASP A 1 117 ? 9.372 -18.706 -5.370 1.00 44.09 117 ASP A CA 1
ATOM 912 C C . ASP A 1 117 ? 7.856 -18.508 -5.537 1.00 44.09 117 ASP A C 1
ATOM 914 O O . ASP A 1 117 ? 7.124 -19.304 -6.125 1.00 44.09 117 ASP A O 1
ATOM 918 N N . GLY A 1 118 ? 7.378 -17.374 -5.034 1.00 39.56 118 GLY A N 1
ATOM 919 C CA . GLY A 1 118 ? 6.009 -16.899 -5.204 1.00 39.56 118 GLY A CA 1
ATOM 920 C C . GLY A 1 118 ? 5.747 -16.183 -6.534 1.00 39.56 118 GLY A C 1
ATOM 921 O O . GLY A 1 118 ? 4.930 -15.261 -6.555 1.00 39.56 118 GLY A O 1
ATOM 922 N N . THR A 1 119 ? 6.409 -16.537 -7.647 1.00 38.81 119 THR A N 1
ATOM 923 C CA . THR A 1 119 ? 6.274 -15.822 -8.943 1.00 38.81 119 THR A CA 1
ATOM 924 C C . THR A 1 119 ? 4.950 -16.121 -9.678 1.00 38.81 119 THR A C 1
ATOM 926 O O . THR A 1 119 ? 4.889 -16.246 -10.904 1.00 38.81 119 THR A O 1
ATOM 929 N N . VAL A 1 120 ? 3.832 -16.175 -8.952 1.00 33.94 120 VAL A N 1
ATOM 930 C CA . VAL A 1 120 ? 2.487 -16.215 -9.532 1.00 33.94 120 VAL A CA 1
ATOM 931 C C . VAL A 1 120 ? 2.133 -14.805 -10.006 1.00 33.94 120 VAL A C 1
ATOM 933 O O . VAL A 1 120 ? 1.517 -14.009 -9.300 1.00 33.94 120 VAL A O 1
ATOM 936 N N . MET A 1 121 ? 2.542 -14.465 -11.232 1.00 36.91 121 MET A N 1
ATOM 937 C CA . MET A 1 121 ? 2.240 -13.170 -11.851 1.00 36.91 121 MET A CA 1
ATOM 938 C C . MET A 1 121 ? 0.757 -13.068 -12.244 1.00 36.91 121 MET A C 1
ATOM 940 O O . MET A 1 121 ? 0.402 -13.080 -13.422 1.00 36.91 121 MET A O 1
ATOM 944 N N . ARG A 1 122 ? -0.128 -12.944 -11.249 1.00 42.03 122 ARG A N 1
ATOM 945 C CA . ARG A 1 122 ? -1.533 -12.600 -11.462 1.00 42.03 122 ARG A CA 1
ATOM 946 C C . ARG A 1 122 ? -1.671 -11.103 -11.699 1.00 42.03 122 ARG A C 1
ATOM 948 O O . ARG A 1 122 ? -1.416 -10.273 -10.828 1.00 42.03 122 ARG A O 1
ATOM 955 N N . THR A 1 123 ? -2.121 -10.771 -12.901 1.00 43.09 123 THR A N 1
ATOM 956 C CA . THR A 1 123 ? -2.644 -9.453 -13.244 1.00 43.09 123 THR A CA 1
ATOM 957 C C . THR A 1 123 ? -3.711 -9.035 -12.232 1.00 43.09 123 THR A C 1
ATOM 959 O O . THR A 1 123 ? -4.661 -9.774 -11.974 1.00 43.09 123 THR A O 1
ATOM 962 N N . VAL A 1 124 ? -3.571 -7.831 -11.668 1.00 44.28 124 VAL A N 1
ATOM 963 C CA . VAL A 1 124 ? -4.632 -7.211 -10.861 1.00 44.28 124 VAL A CA 1
ATOM 964 C C . VAL A 1 124 ? -5.899 -7.130 -11.724 1.00 44.28 124 VAL A C 1
ATOM 966 O O . VAL A 1 124 ? -5.852 -6.472 -12.774 1.00 44.28 124 VAL A O 1
ATOM 969 N N . PRO A 1 125 ? -7.018 -7.770 -11.327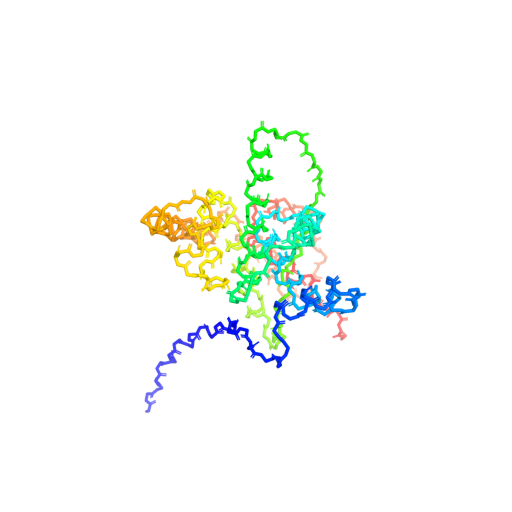 1.00 35.41 125 PRO A N 1
ATOM 970 C CA . PRO A 1 125 ? -8.237 -7.745 -12.118 1.00 35.41 125 PRO A CA 1
ATOM 971 C C . PRO A 1 125 ? -8.720 -6.307 -12.300 1.00 35.41 125 PRO A C 1
ATOM 973 O O . PRO A 1 125 ? -9.032 -5.602 -11.345 1.00 35.41 125 PRO A O 1
ATOM 976 N N . THR A 1 126 ? -8.765 -5.872 -13.552 1.00 40.91 126 THR A N 1
ATOM 977 C CA . THR A 1 126 ? -9.471 -4.663 -13.987 1.00 40.91 126 THR A CA 1
ATOM 978 C C . THR A 1 126 ? -10.635 -5.129 -14.859 1.00 40.91 126 THR A C 1
ATOM 980 O O . THR A 1 126 ? -10.455 -6.115 -15.581 1.00 40.91 126 THR A O 1
ATOM 983 N N . PRO A 1 127 ? -11.815 -4.485 -14.803 1.00 40.44 127 PRO A N 1
ATOM 984 C CA . PRO A 1 127 ? -12.971 -4.921 -15.578 1.00 40.44 127 PRO A CA 1
ATOM 985 C C . PRO A 1 127 ? -12.641 -4.838 -17.072 1.00 40.44 127 PRO A C 1
ATOM 987 O O . PRO A 1 127 ? -12.486 -3.754 -17.634 1.00 40.44 127 PRO A O 1
ATOM 990 N N . HIS A 1 128 ? -12.467 -6.001 -17.699 1.00 43.31 128 HIS A N 1
ATOM 991 C CA . HIS A 1 128 ? -12.091 -6.100 -19.101 1.00 43.31 128 HIS A CA 1
ATOM 992 C C . HIS A 1 128 ? -13.327 -5.898 -19.980 1.00 43.31 128 HIS A C 1
ATOM 994 O O . HIS A 1 128 ? -14.249 -6.708 -19.949 1.00 43.31 128 HIS A O 1
ATOM 1000 N N . ARG A 1 129 ? -13.306 -4.863 -20.827 1.00 41.34 129 ARG A N 1
ATOM 1001 C CA . ARG A 1 129 ? -13.983 -4.946 -22.128 1.00 41.34 129 ARG A CA 1
ATOM 1002 C C . ARG A 1 129 ? -13.120 -5.843 -23.012 1.00 41.34 129 ARG A C 1
ATOM 1004 O O . ARG A 1 129 ? -11.911 -5.623 -23.104 1.00 41.34 129 ARG A O 1
ATOM 1011 N N . ALA A 1 130 ? -13.716 -6.896 -23.561 1.00 43.12 130 ALA A N 1
ATOM 1012 C CA . ALA A 1 130 ? -13.004 -8.014 -24.183 1.00 43.12 130 ALA A CA 1
ATOM 1013 C C . ALA A 1 130 ? -13.113 -8.016 -25.720 1.00 43.12 130 ALA A C 1
ATOM 1015 O O . ALA A 1 130 ? -12.820 -9.020 -26.359 1.00 43.12 130 ALA A O 1
ATOM 1016 N N . ASP A 1 131 ? -13.513 -6.887 -26.307 1.00 43.97 131 ASP A N 1
ATOM 1017 C CA . ASP A 1 131 ? -14.010 -6.834 -27.688 1.00 43.97 131 ASP A CA 1
ATOM 1018 C C . ASP A 1 131 ? -12.928 -6.488 -28.733 1.00 43.97 131 ASP A C 1
ATOM 1020 O O . ASP A 1 131 ? -13.221 -6.423 -29.924 1.00 43.97 131 ASP A O 1
ATOM 1024 N N . GLN A 1 132 ? -11.677 -6.244 -28.310 1.00 44.69 132 GLN A N 1
ATOM 1025 C CA . GLN A 1 132 ? -10.553 -5.890 -29.193 1.00 44.69 132 GLN A CA 1
ATOM 1026 C C . GLN A 1 132 ? -9.229 -6.531 -28.718 1.00 44.69 132 GLN A C 1
ATOM 1028 O O . GLN A 1 132 ? -8.709 -6.146 -27.663 1.00 44.69 132 GLN A O 1
ATOM 1033 N N . PRO A 1 133 ? -8.647 -7.492 -29.469 1.00 51.78 133 PRO A N 1
ATOM 1034 C CA . PRO A 1 133 ? -7.439 -8.204 -29.046 1.00 51.78 133 PRO A CA 1
ATOM 1035 C C . PRO A 1 133 ? -6.178 -7.325 -29.043 1.00 51.78 133 PRO A C 1
ATOM 1037 O O . PRO A 1 133 ? -5.321 -7.517 -28.180 1.00 51.78 133 PRO A O 1
ATOM 1040 N N . GLU A 1 134 ? -6.066 -6.330 -29.933 1.00 43.84 134 GLU A N 1
ATOM 1041 C CA . GLU A 1 134 ? -4.939 -5.382 -29.912 1.00 43.84 134 GLU A CA 1
ATOM 1042 C C . GLU A 1 134 ? -4.957 -4.503 -28.652 1.00 43.84 134 GLU A C 1
ATOM 1044 O O . GLU A 1 134 ? -3.949 -4.409 -27.952 1.00 43.84 134 GLU A O 1
ATOM 1049 N N . ALA A 1 135 ? -6.120 -3.960 -28.276 1.00 45.56 135 ALA A N 1
ATOM 1050 C CA . ALA A 1 135 ? -6.272 -3.176 -27.048 1.00 45.56 135 ALA A CA 1
ATOM 1051 C C . ALA A 1 135 ? -5.979 -4.006 -25.780 1.00 45.56 135 ALA A C 1
ATOM 1053 O O . ALA A 1 135 ? -5.406 -3.503 -24.810 1.00 45.56 135 ALA A O 1
ATOM 1054 N N . ALA A 1 136 ? -6.325 -5.299 -25.779 1.00 51.66 136 ALA A N 1
ATOM 1055 C CA . ALA A 1 136 ? -5.983 -6.213 -24.688 1.00 51.66 136 ALA A CA 1
ATOM 1056 C C . ALA A 1 136 ? -4.465 -6.466 -24.585 1.00 51.66 136 ALA A C 1
ATOM 1058 O O . ALA A 1 136 ? -3.929 -6.554 -23.472 1.00 51.66 136 ALA A O 1
ATOM 1059 N N . TYR A 1 137 ? -3.765 -6.540 -25.722 1.00 51.25 137 TYR A N 1
ATOM 1060 C CA . TYR A 1 137 ? -2.308 -6.653 -25.781 1.00 51.25 137 TYR A CA 1
ATOM 1061 C C . TYR A 1 137 ? -1.618 -5.378 -25.272 1.00 51.25 137 TYR A C 1
ATOM 1063 O O . TYR A 1 137 ? -0.806 -5.460 -24.348 1.00 51.25 137 TYR A O 1
ATOM 1071 N N . GLU A 1 138 ? -1.990 -4.202 -25.789 1.00 54.50 138 GLU A N 1
ATOM 1072 C CA . GLU A 1 138 ? -1.436 -2.907 -25.361 1.00 54.50 138 GLU A CA 1
ATOM 1073 C C . GLU A 1 138 ? -1.612 -2.679 -23.856 1.00 54.50 138 GLU A C 1
ATOM 1075 O O . GLU A 1 138 ? -0.660 -2.332 -23.152 1.00 54.50 138 GLU A O 1
ATOM 1080 N N . MET A 1 139 ? -2.809 -2.958 -23.331 1.00 56.03 139 MET A N 1
ATOM 1081 C CA . MET A 1 139 ? -3.100 -2.854 -21.902 1.00 56.03 139 MET A CA 1
ATOM 1082 C C . MET A 1 139 ? -2.248 -3.819 -21.063 1.00 56.03 139 MET A C 1
ATOM 1084 O O . MET A 1 139 ? -1.839 -3.486 -19.951 1.00 56.03 139 MET A O 1
ATOM 1088 N N . THR A 1 140 ? -1.950 -5.015 -21.575 1.00 62.72 140 THR A N 1
ATOM 1089 C CA . THR A 1 140 ? -1.100 -5.996 -20.880 1.00 62.72 140 THR A CA 1
ATOM 1090 C C . THR A 1 140 ? 0.363 -5.557 -20.869 1.00 62.72 140 THR A C 1
ATOM 1092 O O . THR A 1 140 ? 0.982 -5.538 -19.804 1.00 62.72 140 THR A O 1
ATOM 1095 N N . TRP A 1 141 ? 0.889 -5.102 -22.010 1.00 65.50 141 TRP A N 1
ATOM 1096 C CA . TRP A 1 141 ? 2.236 -4.539 -22.110 1.00 65.50 141 TRP A CA 1
ATOM 1097 C C . TRP A 1 141 ? 2.415 -3.309 -21.205 1.00 65.50 141 TRP A C 1
ATOM 1099 O O . TRP A 1 141 ? 3.412 -3.203 -20.482 1.00 65.50 141 TRP A O 1
ATOM 1109 N N . LEU A 1 142 ? 1.423 -2.412 -21.172 1.00 69.00 142 LEU A N 1
ATOM 1110 C CA . LEU A 1 142 ? 1.425 -1.231 -20.311 1.00 69.00 142 LEU A CA 1
ATOM 1111 C C . LEU A 1 142 ? 1.431 -1.621 -18.826 1.00 69.00 142 LEU A C 1
ATOM 1113 O O . LEU A 1 142 ? 2.244 -1.098 -18.063 1.00 69.00 142 LEU A O 1
ATOM 1117 N N . ARG A 1 143 ? 0.582 -2.577 -18.414 1.00 67.62 143 ARG A N 1
ATOM 1118 C CA . ARG A 1 143 ? 0.556 -3.110 -17.038 1.00 67.62 143 ARG A CA 1
ATOM 1119 C C . ARG A 1 143 ? 1.910 -3.693 -16.631 1.00 67.62 143 ARG A C 1
ATOM 1121 O O . ARG A 1 143 ? 2.416 -3.338 -15.567 1.00 67.62 143 ARG A O 1
ATOM 1128 N N . GLU A 1 144 ? 2.514 -4.561 -17.447 1.00 70.06 144 GLU A N 1
ATOM 1129 C CA . GLU A 1 144 ? 3.835 -5.126 -17.132 1.00 70.06 144 GLU A CA 1
ATOM 1130 C C . GLU A 1 144 ? 4.921 -4.044 -17.048 1.00 70.06 144 GLU A C 1
ATOM 1132 O O . GLU A 1 144 ? 5.779 -4.087 -16.164 1.00 70.06 144 GLU A O 1
ATOM 1137 N N . THR A 1 145 ? 4.877 -3.053 -17.940 1.00 75.00 145 THR A N 1
ATOM 1138 C CA . THR A 1 145 ? 5.849 -1.955 -17.975 1.00 75.00 145 THR A CA 1
ATOM 1139 C C . THR A 1 145 ? 5.735 -1.083 -16.727 1.00 75.00 145 THR A C 1
ATOM 1141 O O . THR A 1 145 ? 6.741 -0.844 -16.062 1.00 75.00 145 THR A O 1
ATOM 1144 N N . VAL A 1 146 ? 4.521 -0.682 -16.337 1.00 79.62 146 VAL A N 1
ATOM 1145 C CA . VAL A 1 146 ? 4.264 0.081 -15.101 1.00 79.62 146 VAL A CA 1
ATOM 1146 C C . VAL A 1 146 ? 4.688 -0.705 -13.852 1.00 79.62 146 VAL A C 1
ATOM 1148 O O . VAL A 1 146 ? 5.312 -0.133 -12.957 1.00 79.62 146 VAL A O 1
ATOM 1151 N N . THR A 1 147 ? 4.431 -2.015 -13.806 1.00 76.19 147 THR A N 1
ATOM 1152 C CA . THR A 1 147 ? 4.873 -2.902 -12.714 1.00 76.19 147 THR A CA 1
ATOM 1153 C C . THR A 1 147 ? 6.405 -2.949 -12.604 1.00 76.19 147 THR A C 1
ATOM 1155 O O . THR A 1 147 ? 6.954 -2.645 -11.541 1.00 76.19 147 THR A O 1
ATOM 1158 N N . ARG A 1 148 ? 7.118 -3.190 -13.717 1.00 78.62 148 ARG A N 1
ATOM 1159 C CA . ARG A 1 148 ? 8.596 -3.199 -13.761 1.00 78.62 148 ARG A CA 1
ATOM 1160 C C . ARG A 1 148 ? 9.228 -1.831 -13.467 1.00 78.62 148 ARG A C 1
ATOM 1162 O O . ARG A 1 148 ? 10.351 -1.771 -12.966 1.00 78.62 148 ARG A O 1
ATOM 1169 N N . VAL A 1 149 ? 8.537 -0.729 -13.771 1.00 84.25 149 VAL A N 1
ATOM 1170 C CA . VAL A 1 149 ? 8.946 0.628 -13.364 1.00 84.25 149 VAL A CA 1
ATOM 1171 C C . VAL A 1 149 ? 8.830 0.791 -11.853 1.00 84.25 149 VAL A C 1
ATOM 1173 O O . VAL A 1 149 ? 9.783 1.234 -11.213 1.00 84.25 149 VAL A O 1
ATOM 1176 N N . ALA A 1 150 ? 7.694 0.402 -11.269 1.00 81.50 150 ALA A N 1
ATOM 1177 C CA . ALA A 1 150 ? 7.448 0.531 -9.837 1.00 81.50 150 ALA A CA 1
ATOM 1178 C C . ALA A 1 150 ? 8.463 -0.268 -8.994 1.00 81.50 150 ALA A C 1
ATOM 1180 O O . ALA A 1 150 ? 8.907 0.211 -7.953 1.00 81.50 150 ALA A O 1
ATOM 1181 N N . GLU A 1 151 ? 8.884 -1.450 -9.448 1.00 79.44 151 GLU A N 1
ATOM 1182 C CA . GLU A 1 151 ? 9.911 -2.278 -8.788 1.00 79.44 151 GLU A CA 1
ATOM 1183 C C . GLU A 1 151 ? 11.292 -1.617 -8.708 1.00 79.44 151 GLU A C 1
ATOM 1185 O O . GLU A 1 151 ? 11.975 -1.720 -7.687 1.00 79.44 151 GLU A O 1
ATOM 1190 N N . ALA A 1 152 ? 11.694 -0.893 -9.755 1.00 86.25 152 ALA A N 1
ATOM 1191 C CA . ALA A 1 152 ? 12.963 -0.166 -9.793 1.00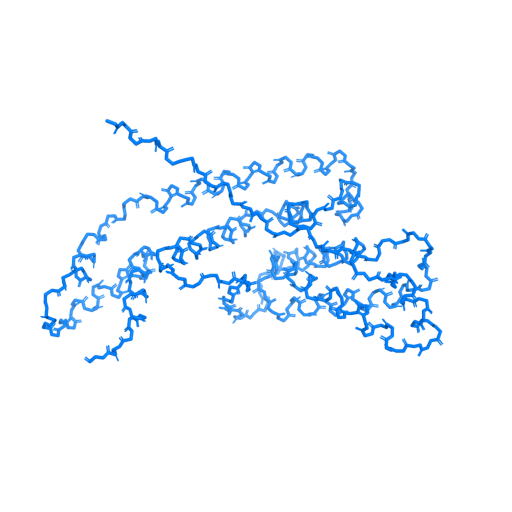 86.25 152 ALA A CA 1
ATOM 1192 C C . ALA A 1 152 ? 12.947 1.144 -8.969 1.00 86.25 152 ALA A C 1
ATOM 1194 O O . ALA A 1 152 ? 13.977 1.813 -8.797 1.00 86.25 152 ALA A O 1
ATOM 1195 N N . MET A 1 153 ? 11.789 1.529 -8.420 1.00 89.88 153 MET A N 1
ATOM 1196 C CA . MET A 1 153 ? 11.677 2.673 -7.521 1.00 89.88 153 MET A CA 1
ATOM 1197 C C . MET A 1 153 ? 12.070 2.308 -6.077 1.00 89.88 153 MET A C 1
ATOM 1199 O O . MET A 1 153 ? 11.746 1.228 -5.581 1.00 89.88 153 MET A O 1
ATOM 1203 N N . PRO A 1 154 ? 12.714 3.227 -5.330 1.00 90.94 154 PRO A N 1
ATOM 1204 C CA . PRO A 1 154 ? 12.908 3.077 -3.893 1.00 90.94 154 PRO A CA 1
ATOM 1205 C C . PRO A 1 154 ? 11.558 2.867 -3.181 1.00 90.94 154 PRO A C 1
ATOM 1207 O O . PRO A 1 154 ? 10.618 3.611 -3.482 1.00 90.94 154 PRO A O 1
ATOM 1210 N N . PRO A 1 155 ? 11.441 1.947 -2.199 1.00 87.06 155 PRO A N 1
ATOM 1211 C CA . PRO A 1 155 ? 10.159 1.599 -1.577 1.00 87.06 155 PRO A CA 1
ATOM 1212 C C . PRO A 1 155 ? 9.332 2.801 -1.097 1.00 87.06 155 PRO A C 1
ATOM 1214 O O . PRO A 1 155 ? 8.147 2.884 -1.403 1.00 87.06 155 PRO A O 1
ATOM 1217 N N . ARG A 1 156 ? 9.969 3.787 -0.444 1.00 89.62 156 ARG A N 1
ATOM 1218 C CA . ARG A 1 156 ? 9.318 5.038 -0.005 1.00 89.62 156 ARG A CA 1
ATOM 1219 C C . ARG A 1 156 ? 8.784 5.899 -1.160 1.00 89.62 156 ARG A C 1
ATOM 1221 O O . ARG A 1 156 ? 7.727 6.498 -1.015 1.00 89.62 156 ARG A O 1
ATOM 1228 N N . GLN A 1 157 ? 9.486 5.963 -2.296 1.00 92.31 157 GLN A N 1
ATOM 1229 C CA . GLN A 1 157 ? 9.022 6.712 -3.474 1.00 92.31 157 GLN A CA 1
ATOM 1230 C C . GLN A 1 157 ? 7.820 6.022 -4.124 1.00 92.31 157 GLN A C 1
ATOM 1232 O O . GLN A 1 157 ? 6.840 6.691 -4.441 1.00 92.31 157 GLN A O 1
ATOM 1237 N N . ARG A 1 158 ? 7.863 4.688 -4.262 1.00 90.25 158 ARG A N 1
ATOM 1238 C CA . ARG A 1 158 ? 6.719 3.899 -4.741 1.00 90.25 158 ARG A CA 1
ATOM 1239 C C . ARG A 1 158 ? 5.505 4.056 -3.822 1.00 90.25 158 ARG A C 1
ATOM 1241 O O . ARG A 1 158 ? 4.416 4.307 -4.319 1.00 90.25 158 ARG A O 1
ATOM 1248 N N . ALA A 1 159 ? 5.688 3.949 -2.505 1.00 87.19 159 ALA A N 1
ATOM 1249 C CA . ALA A 1 159 ? 4.606 4.105 -1.534 1.00 87.19 159 ALA A CA 1
ATOM 1250 C C . ALA A 1 159 ? 3.955 5.494 -1.602 1.00 87.19 159 ALA A C 1
ATOM 1252 O O . ALA A 1 159 ? 2.739 5.583 -1.722 1.00 87.19 159 ALA A O 1
ATOM 1253 N N . ALA A 1 160 ? 4.747 6.573 -1.629 1.00 90.25 160 ALA A N 1
ATOM 1254 C CA . ALA A 1 160 ? 4.214 7.928 -1.787 1.00 90.25 160 ALA A CA 1
ATOM 1255 C C . ALA A 1 160 ? 3.394 8.084 -3.081 1.00 90.25 160 ALA A C 1
ATOM 1257 O O . ALA A 1 160 ? 2.301 8.647 -3.048 1.00 90.25 160 ALA A O 1
ATOM 1258 N N . LEU A 1 161 ? 3.891 7.550 -4.205 1.00 90.25 161 LEU A N 1
ATOM 1259 C CA . LEU A 1 161 ? 3.199 7.607 -5.495 1.00 90.25 161 LEU A CA 1
ATOM 1260 C C . LEU A 1 161 ? 1.877 6.818 -5.481 1.00 90.25 161 LEU A C 1
ATOM 1262 O O . LEU A 1 161 ? 0.868 7.327 -5.953 1.00 90.25 161 LEU A O 1
ATOM 1266 N N . VAL A 1 162 ? 1.858 5.607 -4.909 1.00 85.56 162 VAL A N 1
ATOM 1267 C CA . VAL A 1 162 ? 0.639 4.784 -4.781 1.00 85.56 162 VAL A CA 1
ATOM 1268 C C . VAL A 1 162 ? -0.395 5.480 -3.893 1.00 85.56 162 VAL A C 1
ATOM 1270 O O . VAL A 1 162 ? -1.525 5.697 -4.326 1.00 85.56 162 VAL A O 1
ATOM 1273 N N . LEU A 1 163 ? 0.000 5.910 -2.690 1.00 83.50 163 LEU A N 1
ATOM 1274 C CA . LEU A 1 163 ? -0.900 6.587 -1.753 1.00 83.50 163 LEU A CA 1
ATOM 1275 C C . LEU A 1 163 ? -1.485 7.880 -2.348 1.00 83.50 163 LEU A C 1
ATOM 1277 O O . LEU A 1 163 ? -2.642 8.200 -2.084 1.00 83.50 163 LEU A O 1
ATOM 1281 N N . ARG A 1 164 ? -0.718 8.615 -3.168 1.00 88.50 164 ARG A N 1
ATOM 1282 C CA . ARG A 1 164 ? -1.201 9.849 -3.797 1.00 88.50 164 ARG A CA 1
ATOM 1283 C C . ARG A 1 164 ? -2.064 9.612 -5.033 1.00 88.50 164 ARG A C 1
ATOM 1285 O O . ARG A 1 164 ? -3.165 10.145 -5.095 1.00 88.50 164 ARG A O 1
ATOM 1292 N N . GLU A 1 165 ? -1.544 8.886 -6.019 1.00 85.94 165 GLU A N 1
ATOM 1293 C CA . GLU A 1 165 ? -2.119 8.846 -7.373 1.00 85.94 165 GLU A CA 1
ATOM 1294 C C . GLU A 1 165 ? -3.138 7.706 -7.563 1.00 85.94 165 GLU A C 1
ATOM 1296 O O . GLU A 1 165 ? -3.888 7.721 -8.534 1.00 85.94 165 GLU A O 1
ATOM 1301 N N . LEU A 1 166 ? -3.174 6.718 -6.656 1.00 81.12 166 LEU A N 1
ATOM 1302 C CA . LEU A 1 166 ? -4.127 5.599 -6.699 1.00 81.12 166 LEU A CA 1
ATOM 1303 C C . LEU A 1 166 ? -5.124 5.636 -5.536 1.00 81.12 166 LEU A C 1
ATOM 1305 O O . LEU A 1 166 ? -6.310 5.415 -5.756 1.00 81.12 166 LEU A O 1
ATOM 1309 N N . GLU A 1 167 ? -4.665 5.960 -4.322 1.00 75.81 167 GLU A N 1
ATOM 1310 C CA . GLU A 1 167 ? -5.539 6.034 -3.136 1.00 75.81 167 GLU A CA 1
ATOM 1311 C C . GLU A 1 167 ? -6.078 7.449 -2.851 1.00 75.81 167 GLU A C 1
ATOM 1313 O O . GLU A 1 167 ? -6.941 7.624 -1.992 1.00 75.81 167 GLU A O 1
ATOM 1318 N N . GLY A 1 168 ? -5.586 8.471 -3.562 1.00 79.69 168 GLY A N 1
ATOM 1319 C CA . GLY A 1 168 ? -6.078 9.851 -3.470 1.00 79.69 168 GLY A CA 1
ATOM 1320 C C . GLY A 1 168 ? -5.738 10.592 -2.169 1.00 79.69 168 GLY A C 1
ATOM 1321 O O . GLY A 1 168 ? -6.305 11.656 -1.910 1.00 79.69 168 GLY A O 1
ATOM 1322 N N . LEU A 1 169 ? -4.827 10.071 -1.340 1.00 81.06 169 LEU A N 1
ATOM 1323 C CA . LEU A 1 169 ? -4.538 10.621 -0.012 1.00 81.06 169 LEU A CA 1
ATOM 1324 C C . LEU A 1 169 ? -3.946 12.041 -0.071 1.00 81.06 169 LEU A C 1
ATOM 1326 O O . LEU A 1 169 ? -3.218 12.421 -0.998 1.00 81.06 169 LEU A O 1
ATOM 1330 N N . SER A 1 170 ? -4.261 12.846 0.949 1.00 84.44 170 SER A N 1
ATOM 1331 C CA . SER A 1 170 ? -3.723 14.202 1.114 1.00 84.44 170 SER A CA 1
ATOM 1332 C C . SER A 1 170 ? -2.238 14.173 1.490 1.00 84.44 170 SER A C 1
ATOM 1334 O O . SER A 1 170 ? -1.733 13.174 2.001 1.00 84.44 170 SER A O 1
ATOM 1336 N N . TYR A 1 171 ? -1.517 15.278 1.271 1.00 89.00 171 TYR A N 1
ATOM 1337 C CA . TYR A 1 171 ? -0.092 15.348 1.625 1.00 89.00 171 TYR A CA 1
ATOM 1338 C C . TYR A 1 171 ? 0.127 15.160 3.135 1.00 89.00 171 TYR A C 1
ATOM 1340 O O . TYR A 1 171 ? 1.081 14.492 3.518 1.00 89.00 171 TYR A O 1
ATOM 1348 N N . ASN A 1 172 ? -0.789 15.657 3.976 1.00 84.00 172 ASN A N 1
ATOM 1349 C CA . ASN A 1 172 ? -0.751 15.455 5.428 1.00 84.00 172 ASN A CA 1
ATOM 1350 C C . ASN A 1 172 ? -0.966 13.979 5.795 1.00 84.00 172 ASN A C 1
ATOM 1352 O O . ASN A 1 172 ? -0.163 13.414 6.531 1.00 84.00 172 ASN A O 1
ATOM 1356 N N . ALA A 1 173 ? -1.961 13.313 5.197 1.00 77.94 173 ALA A N 1
ATOM 1357 C CA . ALA A 1 173 ? -2.189 11.886 5.423 1.00 77.94 173 ALA A CA 1
ATOM 1358 C C . ALA A 1 173 ? -1.002 11.024 4.947 1.00 77.94 173 ALA A C 1
ATOM 1360 O O . ALA A 1 173 ? -0.656 10.041 5.594 1.00 77.94 173 ALA A O 1
ATOM 1361 N N . ILE A 1 174 ? -0.327 11.406 3.855 1.00 84.06 174 ILE A N 1
ATOM 1362 C CA . ILE A 1 174 ? 0.903 10.743 3.383 1.00 84.06 174 ILE A CA 1
ATOM 1363 C C . ILE A 1 174 ? 2.098 11.043 4.308 1.00 84.06 174 ILE A C 1
ATOM 1365 O O . ILE A 1 174 ? 2.957 10.180 4.491 1.00 84.06 174 ILE A O 1
ATOM 1369 N N . ALA A 1 175 ? 2.160 12.234 4.908 1.00 86.88 175 ALA A N 1
ATOM 1370 C CA . ALA A 1 175 ? 3.208 12.637 5.849 1.00 86.88 175 ALA A CA 1
ATOM 1371 C C . ALA A 1 175 ? 3.118 11.820 7.141 1.00 86.88 175 ALA A C 1
ATOM 1373 O O . ALA A 1 175 ? 4.084 11.164 7.534 1.00 86.88 175 ALA A O 1
ATOM 1374 N N . GLU A 1 176 ? 1.918 11.754 7.717 1.00 80.12 176 GLU A N 1
ATOM 1375 C CA . GLU A 1 176 ? 1.588 10.850 8.815 1.00 80.12 176 GLU A CA 1
ATOM 1376 C C . GLU A 1 176 ? 1.800 9.382 8.446 1.00 80.12 176 GLU A C 1
ATOM 1378 O O . GLU A 1 176 ? 2.256 8.604 9.284 1.00 80.12 176 GLU A O 1
ATOM 1383 N N . ALA A 1 177 ? 1.476 8.988 7.208 1.00 77.25 177 ALA A N 1
ATOM 1384 C CA . ALA A 1 177 ? 1.668 7.617 6.767 1.00 77.25 177 ALA A CA 1
ATOM 1385 C C . ALA A 1 177 ? 3.143 7.235 6.779 1.00 77.25 177 ALA A C 1
ATOM 1387 O O . ALA A 1 177 ? 3.531 6.332 7.506 1.00 77.25 177 ALA A O 1
ATOM 1388 N N . LEU A 1 178 ? 3.979 7.952 6.035 1.00 83.31 178 LEU A N 1
ATOM 1389 C CA . LEU A 1 178 ? 5.376 7.576 5.808 1.00 83.31 178 LEU A CA 1
ATOM 1390 C C . LEU A 1 178 ? 6.338 8.020 6.927 1.00 83.31 178 LEU A C 1
ATOM 1392 O O . LEU A 1 178 ? 7.554 7.801 6.801 1.00 83.31 178 LEU A O 1
ATOM 1396 N N . GLN A 1 179 ? 5.795 8.632 7.990 1.00 84.50 179 GLN A N 1
ATOM 1397 C CA . GLN A 1 179 ? 6.506 9.283 9.097 1.00 84.50 179 GLN A CA 1
ATOM 1398 C C . GLN A 1 179 ? 7.498 10.338 8.582 1.00 84.50 179 GLN A C 1
ATOM 1400 O O . GLN A 1 179 ? 8.715 10.232 8.749 1.00 84.50 179 GLN A O 1
ATOM 1405 N N . LEU A 1 180 ? 6.960 11.333 7.877 1.00 88.88 180 LEU A N 1
ATOM 1406 C CA . LEU A 1 180 ? 7.682 12.433 7.236 1.00 88.88 180 LEU A CA 1
ATOM 1407 C C . LEU A 1 180 ? 7.020 13.774 7.577 1.00 88.88 180 LEU A C 1
ATOM 1409 O O . LEU A 1 180 ? 5.863 13.815 7.980 1.00 88.88 180 LEU A O 1
ATOM 1413 N N . SER A 1 181 ? 7.725 14.888 7.364 1.00 88.38 181 SER A N 1
ATOM 1414 C CA . SER A 1 181 ? 7.089 16.211 7.355 1.00 88.38 181 SER A CA 1
ATOM 1415 C C . SER A 1 181 ? 6.338 16.456 6.031 1.00 88.38 181 SER A C 1
ATOM 1417 O O . SER A 1 181 ? 6.721 15.885 5.003 1.00 88.38 181 SER A O 1
ATOM 1419 N N . PRO A 1 182 ? 5.320 17.340 5.991 1.00 85.19 182 PRO A N 1
ATOM 1420 C CA . PRO A 1 182 ? 4.602 17.662 4.752 1.00 85.19 182 PRO A CA 1
ATOM 1421 C C . PRO A 1 182 ? 5.516 18.130 3.601 1.00 85.19 182 PRO A C 1
ATOM 1423 O O . PRO A 1 182 ? 5.385 17.651 2.475 1.00 85.19 182 PRO A O 1
ATOM 1426 N N . GLY A 1 183 ? 6.523 18.970 3.879 1.00 87.31 183 GLY A N 1
ATOM 1427 C CA . GLY A 1 183 ? 7.512 19.392 2.869 1.00 87.31 183 GLY A CA 1
ATOM 1428 C C . GLY A 1 183 ? 8.444 18.263 2.394 1.00 87.31 183 GLY A C 1
ATOM 1429 O O . GLY A 1 183 ? 8.865 18.227 1.232 1.00 87.31 183 GLY A O 1
ATOM 1430 N N . ALA A 1 184 ? 8.728 17.278 3.255 1.00 92.19 184 ALA A N 1
ATOM 1431 C CA . ALA A 1 184 ? 9.448 16.074 2.851 1.00 92.19 184 ALA A CA 1
ATOM 1432 C C . ALA A 1 184 ? 8.589 15.168 1.948 1.00 92.19 184 ALA A C 1
ATOM 1434 O O . ALA A 1 184 ? 9.139 14.548 1.037 1.00 92.19 184 ALA A O 1
ATOM 1435 N N . VAL A 1 185 ? 7.262 15.126 2.135 1.00 92.19 185 VAL A N 1
ATOM 1436 C CA . VAL A 1 185 ? 6.333 14.429 1.224 1.00 92.19 185 VAL A CA 1
ATOM 1437 C C . VAL A 1 185 ? 6.310 15.071 -0.155 1.00 92.19 185 VAL A C 1
ATOM 1439 O O . VAL A 1 185 ? 6.413 14.352 -1.145 1.00 92.19 185 VAL A O 1
ATOM 1442 N N . GLU A 1 186 ? 6.237 16.398 -0.246 1.00 90.94 186 GLU A N 1
ATOM 1443 C CA . GLU A 1 186 ? 6.283 17.100 -1.532 1.00 90.94 186 GLU A CA 1
ATOM 1444 C C . GLU A 1 186 ? 7.582 16.792 -2.294 1.00 90.94 186 GLU A C 1
ATOM 1446 O O . GLU A 1 186 ? 7.554 16.350 -3.448 1.00 90.94 186 GLU A O 1
ATOM 1451 N N . THR A 1 187 ? 8.724 16.902 -1.607 1.00 95.56 187 THR A N 1
ATOM 1452 C CA . THR A 1 187 ? 10.040 16.547 -2.160 1.00 95.56 187 THR A CA 1
ATOM 1453 C C . THR A 1 187 ? 10.107 15.073 -2.581 1.00 95.56 187 THR A C 1
ATOM 1455 O O . THR A 1 187 ? 10.691 14.736 -3.617 1.00 95.56 187 THR A O 1
ATOM 1458 N N . LEU A 1 188 ? 9.510 14.170 -1.797 1.00 93.94 188 LEU A N 1
ATOM 1459 C CA . LEU A 1 188 ? 9.477 12.736 -2.080 1.00 93.94 188 LEU A CA 1
ATOM 1460 C C . LEU A 1 188 ? 8.600 12.413 -3.295 1.00 93.94 188 LEU A C 1
ATOM 1462 O O . LEU A 1 188 ? 9.037 11.639 -4.146 1.00 93.94 188 LEU A O 1
ATOM 1466 N N . LEU A 1 189 ? 7.416 13.021 -3.407 1.00 94.62 189 LEU A N 1
ATOM 1467 C CA . LEU A 1 189 ? 6.504 12.880 -4.544 1.00 94.62 189 LEU A CA 1
ATOM 1468 C C . LEU A 1 189 ? 7.119 13.439 -5.828 1.00 94.62 189 LEU A C 1
ATOM 1470 O O . LEU A 1 189 ? 7.053 12.782 -6.866 1.00 94.62 189 LEU A O 1
ATOM 1474 N N . PHE A 1 190 ? 7.781 14.597 -5.767 1.00 94.81 190 PHE A N 1
ATOM 1475 C CA . PHE A 1 190 ? 8.523 15.147 -6.903 1.00 94.81 190 PHE A CA 1
ATOM 1476 C C . PHE A 1 190 ? 9.598 14.166 -7.399 1.00 94.81 190 PHE A C 1
ATOM 1478 O O . PHE A 1 190 ? 9.633 13.815 -8.581 1.00 94.81 190 PHE A O 1
ATOM 1485 N N . ARG A 1 191 ? 10.432 13.646 -6.485 1.00 94.25 191 ARG A N 1
ATOM 1486 C CA . ARG A 1 191 ? 11.461 12.641 -6.807 1.00 94.25 191 ARG A CA 1
ATOM 1487 C C . ARG A 1 191 ? 10.853 11.335 -7.332 1.00 94.25 191 ARG A C 1
ATOM 1489 O O . ARG A 1 191 ? 11.405 10.755 -8.263 1.00 94.25 191 ARG A O 1
ATOM 1496 N N . ALA A 1 192 ? 9.721 10.896 -6.778 1.00 93.94 192 ALA A N 1
ATOM 1497 C CA . ALA A 1 192 ? 9.010 9.695 -7.206 1.00 93.94 192 ALA A CA 1
ATOM 1498 C C . ALA A 1 192 ? 8.457 9.830 -8.632 1.00 93.94 192 ALA A C 1
ATOM 1500 O O . ALA A 1 192 ? 8.743 8.976 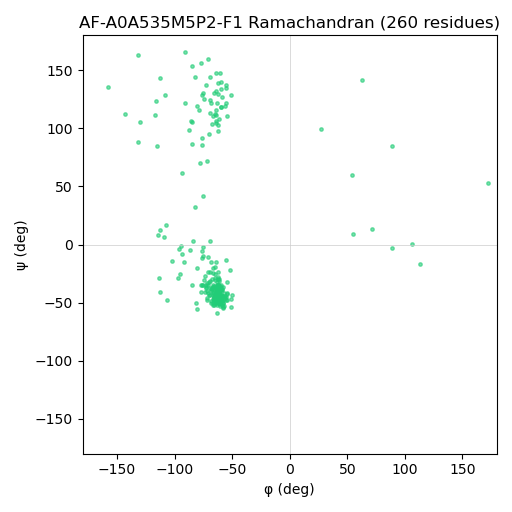-9.467 1.00 93.94 192 ALA A O 1
ATOM 1501 N N . ARG A 1 193 ? 7.736 10.918 -8.943 1.00 94.88 193 ARG A N 1
ATOM 1502 C CA . ARG A 1 193 ? 7.205 11.195 -10.292 1.00 94.88 193 ARG A CA 1
ATOM 1503 C C . ARG A 1 193 ? 8.326 11.316 -11.322 1.00 94.88 193 ARG A C 1
ATOM 1505 O O . ARG A 1 193 ? 8.238 10.724 -12.396 1.00 94.88 193 ARG A O 1
ATOM 1512 N N . ARG A 1 194 ? 9.407 12.029 -10.980 1.00 93.94 194 ARG A N 1
ATOM 1513 C CA . ARG A 1 194 ? 10.586 12.165 -11.844 1.00 93.94 194 ARG A CA 1
ATOM 1514 C C . ARG A 1 194 ? 11.226 10.806 -12.141 1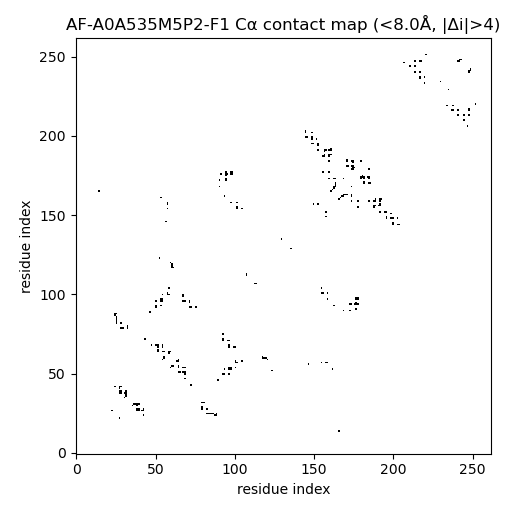.00 93.94 194 ARG A C 1
ATOM 1516 O O . ARG A 1 194 ? 11.386 10.476 -13.313 1.00 93.94 194 ARG A O 1
ATOM 1523 N N . ARG A 1 195 ? 11.517 9.999 -11.110 1.00 93.00 195 ARG A N 1
ATOM 1524 C CA . ARG A 1 195 ? 12.080 8.653 -11.300 1.00 93.00 195 ARG A CA 1
ATOM 1525 C C . ARG A 1 195 ? 11.136 7.763 -12.104 1.00 93.00 195 ARG A C 1
ATOM 1527 O O . ARG A 1 195 ? 11.604 7.108 -13.022 1.00 93.00 195 ARG A O 1
ATOM 1534 N N . PHE A 1 196 ? 9.836 7.753 -11.800 1.00 92.31 196 PHE A N 1
ATOM 1535 C CA . PHE A 1 196 ? 8.852 6.974 -12.557 1.00 92.31 196 PHE A CA 1
ATOM 1536 C C . PHE A 1 196 ? 8.917 7.316 -14.051 1.00 92.31 196 PHE A C 1
ATOM 1538 O O . PHE A 1 196 ? 9.034 6.417 -14.877 1.00 92.31 196 PHE A O 1
ATOM 1545 N N . ARG A 1 197 ? 8.933 8.611 -14.402 1.00 91.50 197 ARG A N 1
ATOM 1546 C CA . ARG A 1 197 ? 9.056 9.072 -15.793 1.00 91.50 197 ARG A CA 1
ATOM 1547 C C . ARG A 1 197 ? 10.370 8.630 -16.444 1.00 91.50 197 ARG A C 1
ATOM 1549 O O . ARG A 1 197 ? 10.341 8.122 -17.558 1.00 91.50 197 ARG A O 1
ATOM 1556 N N . GLU A 1 198 ? 11.508 8.818 -15.777 1.00 90.88 198 GLU A N 1
ATOM 1557 C CA . GLU A 1 198 ? 12.833 8.422 -16.291 1.00 90.88 198 GLU A CA 1
ATOM 1558 C C . GLU A 1 198 ? 12.934 6.900 -16.515 1.00 90.88 198 GLU A C 1
ATOM 1560 O O . GLU A 1 198 ? 13.456 6.442 -17.529 1.00 90.88 198 GLU A O 1
ATOM 1565 N N . GLU A 1 199 ? 12.402 6.113 -15.583 1.00 88.81 199 GLU A N 1
ATOM 1566 C CA . GLU A 1 199 ? 12.435 4.648 -15.570 1.00 88.81 199 GLU A CA 1
ATOM 1567 C C . GLU A 1 199 ? 11.445 4.033 -16.584 1.00 88.81 199 GLU A C 1
ATOM 1569 O O . GLU A 1 199 ? 11.756 3.020 -17.219 1.00 88.81 199 GLU A O 1
ATOM 1574 N N . TYR A 1 200 ? 10.286 4.680 -16.779 1.00 87.50 200 TYR A N 1
ATOM 1575 C CA . TYR A 1 200 ? 9.285 4.353 -17.800 1.00 87.50 200 TYR A CA 1
ATOM 1576 C C . TYR A 1 200 ? 9.796 4.650 -19.208 1.00 87.50 200 TYR A C 1
ATOM 1578 O O . TYR A 1 200 ? 9.768 3.767 -20.060 1.00 87.50 200 TYR A O 1
ATOM 1586 N N . LEU A 1 201 ? 10.325 5.857 -19.447 1.00 86.19 201 LEU A N 1
ATOM 1587 C CA . LEU A 1 201 ? 10.870 6.232 -20.755 1.00 86.19 201 LEU A CA 1
ATOM 1588 C C . LEU A 1 201 ? 12.045 5.335 -21.160 1.00 86.19 201 LEU A C 1
ATOM 1590 O O . LEU A 1 201 ? 12.150 4.978 -22.330 1.00 86.19 201 LEU A O 1
ATOM 1594 N N . ARG A 1 202 ? 12.886 4.909 -20.204 1.00 84.06 202 ARG A N 1
ATOM 1595 C CA . ARG A 1 202 ? 13.960 3.941 -20.470 1.00 84.06 202 ARG A CA 1
ATOM 1596 C C . ARG A 1 202 ? 13.409 2.603 -20.976 1.00 84.06 202 ARG A C 1
ATOM 1598 O O . ARG A 1 202 ? 13.855 2.138 -22.017 1.00 84.06 202 ARG A O 1
ATOM 1605 N N . ARG A 1 203 ? 12.403 2.032 -20.299 1.00 80.06 203 ARG A N 1
ATOM 1606 C CA . ARG A 1 203 ? 11.764 0.762 -20.708 1.00 80.06 203 ARG A CA 1
ATOM 1607 C C . ARG A 1 203 ? 10.980 0.870 -22.009 1.00 80.06 203 ARG A C 1
ATOM 1609 O O . ARG A 1 203 ? 11.026 -0.057 -22.808 1.00 80.06 203 ARG A O 1
ATOM 1616 N N . ALA A 1 204 ? 10.292 1.986 -22.244 1.00 74.69 204 ALA A N 1
ATOM 1617 C CA . ALA A 1 204 ? 9.624 2.239 -23.517 1.00 74.69 204 ALA A CA 1
ATOM 1618 C C . ALA A 1 204 ? 10.646 2.266 -24.671 1.00 74.69 204 ALA A C 1
ATOM 1620 O O . ALA A 1 204 ? 10.475 1.559 -25.657 1.00 74.69 204 ALA A O 1
ATOM 1621 N N . ALA A 1 205 ? 11.771 2.970 -24.497 1.00 72.81 205 ALA A N 1
ATOM 1622 C CA . ALA A 1 205 ? 12.860 3.003 -25.477 1.00 72.81 205 ALA A CA 1
ATOM 1623 C C . ALA A 1 205 ? 13.629 1.670 -25.614 1.00 72.81 205 ALA A C 1
ATOM 1625 O O . ALA A 1 205 ? 14.262 1.428 -26.640 1.00 72.81 205 ALA A O 1
ATOM 1626 N N . GLU A 1 206 ? 13.611 0.804 -24.597 1.00 65.38 206 GLU A N 1
ATOM 1627 C CA . GLU A 1 206 ? 14.121 -0.573 -24.676 1.00 65.38 206 GLU A CA 1
ATOM 1628 C C . GLU A 1 206 ? 13.158 -1.498 -25.438 1.00 65.38 206 GLU A C 1
ATOM 1630 O O . GLU A 1 206 ? 13.622 -2.363 -26.176 1.00 65.38 206 GLU A O 1
ATOM 1635 N N . ALA A 1 207 ? 11.841 -1.297 -25.313 1.00 60.06 207 ALA A N 1
ATOM 1636 C CA . ALA A 1 207 ? 10.823 -2.047 -26.051 1.00 60.06 207 ALA A CA 1
ATOM 1637 C C . ALA A 1 207 ? 10.753 -1.658 -27.540 1.00 60.06 207 ALA A C 1
ATOM 1639 O O . ALA A 1 207 ? 10.584 -2.536 -28.384 1.00 60.06 207 ALA A O 1
ATOM 1640 N N . ASP A 1 208 ? 10.947 -0.372 -27.857 1.00 49.94 208 ASP A N 1
ATOM 1641 C CA . ASP A 1 208 ? 11.069 0.140 -29.232 1.00 49.94 208 ASP A CA 1
ATOM 1642 C C . ASP A 1 208 ? 12.439 -0.152 -29.869 1.00 49.94 208 ASP A C 1
ATOM 1644 O O . ASP A 1 208 ? 12.622 0.029 -31.076 1.00 49.94 208 ASP A O 1
ATOM 1648 N N . ARG A 1 209 ? 13.435 -0.607 -29.093 1.00 41.78 209 ARG A N 1
ATOM 1649 C CA . ARG A 1 209 ? 14.754 -0.929 -29.644 1.00 41.78 209 ARG A CA 1
ATOM 1650 C C . ARG A 1 209 ? 14.639 -2.169 -30.540 1.00 41.78 209 ARG A C 1
ATOM 1652 O O . ARG A 1 209 ? 14.282 -3.238 -30.041 1.00 41.78 209 ARG A O 1
ATOM 1659 N N . PRO A 1 210 ? 15.003 -2.094 -31.835 1.00 40.28 210 PRO A N 1
ATOM 1660 C CA . PRO A 1 210 ? 14.953 -3.258 -32.706 1.00 40.28 210 PRO A CA 1
ATOM 1661 C C . PRO A 1 210 ? 15.938 -4.318 -32.206 1.00 40.28 210 PRO A C 1
ATOM 1663 O O . PRO A 1 210 ? 17.157 -4.142 -32.266 1.00 40.28 210 PRO A O 1
ATOM 1666 N N . VAL A 1 211 ? 15.404 -5.436 -31.708 1.00 44.97 211 VAL A N 1
ATOM 1667 C CA . VAL A 1 211 ? 16.205 -6.592 -31.298 1.00 44.97 211 VAL A CA 1
ATOM 1668 C C . VAL A 1 211 ? 16.833 -7.196 -32.550 1.00 44.97 211 VAL A C 1
ATOM 1670 O O . VAL A 1 211 ? 16.158 -7.866 -33.339 1.00 44.97 211 VAL A O 1
ATOM 1673 N N . VAL A 1 212 ? 18.130 -6.943 -32.737 1.00 41.25 212 VAL A N 1
ATOM 1674 C CA . VAL A 1 212 ? 18.934 -7.503 -33.828 1.00 41.25 212 VAL A CA 1
ATOM 1675 C C . VAL A 1 212 ? 18.790 -9.027 -33.793 1.00 41.25 212 VAL A C 1
ATOM 1677 O O . VAL A 1 212 ? 19.226 -9.680 -32.850 1.00 41.25 212 VAL A O 1
ATOM 1680 N N . GLY A 1 213 ? 18.114 -9.588 -34.799 1.00 49.91 213 GLY A N 1
ATOM 1681 C CA . GLY A 1 213 ? 17.798 -11.018 -34.882 1.00 49.91 213 GLY A CA 1
ATOM 1682 C C . GLY A 1 213 ? 16.314 -11.402 -34.766 1.00 49.91 213 GLY A C 1
ATOM 1683 O O . GLY A 1 213 ? 15.973 -12.487 -35.232 1.00 49.91 213 GLY A O 1
ATOM 1684 N N . CYS A 1 214 ? 15.401 -10.544 -34.270 1.00 56.47 214 CYS A N 1
ATOM 1685 C CA . CYS A 1 214 ? 13.957 -10.878 -34.275 1.00 56.47 214 CYS A CA 1
ATOM 1686 C C . CYS A 1 214 ? 13.424 -11.061 -35.711 1.00 56.47 214 CYS A C 1
ATOM 1688 O O . CYS A 1 214 ? 12.442 -11.767 -35.872 1.00 56.47 214 CYS A O 1
ATOM 1690 N N . GLY A 1 215 ? 14.051 -10.491 -36.754 1.00 56.78 215 GLY A N 1
ATOM 1691 C CA . GLY A 1 215 ? 13.594 -10.607 -38.153 1.00 56.78 215 GLY A CA 1
ATOM 1692 C C . GLY A 1 215 ? 13.334 -12.053 -38.593 1.00 56.78 215 GLY A C 1
ATOM 1693 O O . GLY A 1 215 ? 12.209 -12.394 -38.946 1.00 56.78 215 GLY A O 1
ATOM 1694 N N . ARG A 1 216 ? 14.322 -12.942 -38.425 1.00 57.44 216 ARG A N 1
ATOM 1695 C CA . ARG A 1 216 ? 14.190 -14.381 -38.723 1.00 57.44 216 ARG A CA 1
ATOM 1696 C C . ARG A 1 216 ? 13.133 -15.073 -37.856 1.00 57.44 216 ARG A C 1
ATOM 1698 O O . ARG A 1 216 ? 12.448 -15.977 -38.323 1.00 57.44 216 ARG A O 1
ATOM 1705 N N . THR A 1 217 ? 12.981 -14.667 -36.597 1.00 56.31 217 THR A N 1
ATOM 1706 C CA . THR A 1 217 ? 11.957 -15.221 -35.695 1.00 56.31 217 THR A CA 1
ATOM 1707 C C . THR A 1 217 ? 10.553 -14.753 -36.089 1.00 56.31 217 THR A C 1
ATOM 1709 O O . THR A 1 217 ? 9.619 -15.548 -36.106 1.00 56.31 217 THR A O 1
ATOM 1712 N N . VAL A 1 218 ? 10.399 -13.485 -36.474 1.00 57.97 218 VAL A N 1
ATOM 1713 C CA . VAL A 1 218 ? 9.150 -12.893 -36.965 1.00 57.97 218 VAL A CA 1
ATOM 1714 C C . VAL A 1 218 ? 8.760 -13.478 -38.322 1.00 57.97 218 VAL A C 1
ATOM 1716 O O . VAL A 1 218 ? 7.581 -13.744 -38.513 1.00 57.97 218 VAL A O 1
ATOM 1719 N N . GLU A 1 219 ? 9.708 -13.765 -39.217 1.00 58.72 219 GLU A N 1
ATOM 1720 C CA . GLU A 1 219 ? 9.473 -14.530 -40.453 1.00 58.72 219 GLU A CA 1
ATOM 1721 C C . GLU A 1 219 ? 8.990 -15.957 -40.154 1.00 58.72 219 GLU A C 1
ATOM 1723 O O . GLU A 1 219 ? 7.958 -16.384 -40.672 1.00 58.72 219 GLU A O 1
ATOM 1728 N N . LEU A 1 220 ? 9.698 -16.683 -39.277 1.00 61.84 220 LEU A N 1
ATOM 1729 C CA . LEU A 1 220 ? 9.364 -18.061 -38.888 1.00 61.84 220 LEU A CA 1
ATOM 1730 C C . LEU A 1 220 ? 7.996 -18.189 -38.205 1.00 61.84 220 LEU A C 1
ATOM 1732 O O . LEU A 1 220 ? 7.363 -19.237 -38.315 1.00 61.84 220 LEU A O 1
ATOM 1736 N N . LEU A 1 221 ? 7.550 -17.147 -37.500 1.00 60.97 221 LEU A N 1
ATOM 1737 C CA . LEU A 1 221 ? 6.203 -17.057 -36.935 1.00 60.97 221 LEU A CA 1
ATOM 1738 C C . LEU A 1 221 ? 5.182 -16.533 -37.958 1.00 60.97 221 LEU A C 1
ATOM 1740 O O . LEU A 1 221 ? 4.016 -16.912 -37.914 1.00 60.97 221 LEU A O 1
ATOM 1744 N N . GLY A 1 222 ? 5.599 -15.623 -38.839 1.00 52.28 222 GLY A N 1
ATOM 1745 C CA . GLY A 1 222 ? 4.748 -14.820 -39.714 1.00 52.28 222 GLY A CA 1
ATOM 1746 C C . GLY A 1 222 ? 4.252 -15.520 -40.975 1.00 52.28 222 GLY A C 1
ATOM 1747 O O . GLY A 1 222 ? 3.238 -15.086 -41.516 1.00 52.28 222 GLY A O 1
ATOM 1748 N N . SER A 1 223 ? 4.904 -16.598 -41.424 1.00 54.22 223 SER A N 1
ATOM 1749 C CA . SER A 1 223 ? 4.484 -17.364 -42.604 1.00 54.22 223 SER A CA 1
ATOM 1750 C C . SER A 1 223 ? 3.096 -17.997 -42.407 1.00 54.22 223 SER A C 1
ATOM 1752 O O . SER A 1 223 ? 2.968 -19.054 -41.789 1.00 54.22 223 SER A O 1
ATOM 1754 N N . ALA A 1 224 ? 2.061 -17.331 -42.930 1.00 47.56 224 ALA A N 1
ATOM 1755 C CA . ALA A 1 224 ? 0.648 -17.695 -42.779 1.00 47.56 224 ALA A CA 1
ATOM 1756 C C . ALA A 1 224 ? 0.134 -18.706 -43.827 1.00 47.56 224 ALA A C 1
ATOM 1758 O O . ALA A 1 224 ? -1.005 -19.162 -43.749 1.00 47.56 224 ALA A O 1
ATOM 1759 N N . GLU A 1 225 ? 0.958 -19.083 -44.804 1.00 42.84 225 GLU A N 1
ATOM 1760 C CA . GLU A 1 225 ? 0.583 -20.037 -45.848 1.00 42.84 225 GLU A CA 1
ATOM 1761 C C . GLU A 1 225 ? 0.792 -21.483 -45.370 1.00 42.84 225 GLU A C 1
ATOM 1763 O O . GLU A 1 225 ? 1.923 -21.952 -45.266 1.00 42.84 225 GLU A O 1
ATOM 1768 N N . ARG A 1 226 ? -0.330 -22.159 -45.064 1.00 45.56 226 ARG A N 1
ATOM 1769 C CA . ARG A 1 226 ? -0.508 -23.605 -44.775 1.00 45.56 226 ARG A CA 1
ATOM 1770 C C . ARG A 1 226 ? 0.732 -24.318 -44.192 1.00 45.56 226 ARG A C 1
ATOM 1772 O O . ARG A 1 226 ? 1.602 -24.759 -44.949 1.00 45.56 226 ARG A O 1
ATOM 1779 N N . PRO A 1 227 ? 0.805 -24.530 -42.863 1.00 47.00 227 PRO A N 1
ATOM 1780 C CA . PRO A 1 227 ? 2.029 -24.989 -42.222 1.00 47.00 227 PRO A CA 1
ATOM 1781 C C . PRO A 1 227 ? 2.425 -26.403 -42.665 1.00 47.00 227 PRO A C 1
ATOM 1783 O O . PRO A 1 227 ? 1.826 -27.400 -42.262 1.00 47.00 227 PRO A O 1
ATOM 1786 N N . ARG A 1 228 ? 3.545 -26.508 -43.391 1.00 50.22 228 ARG A N 1
ATOM 1787 C CA . ARG A 1 228 ? 4.411 -27.687 -43.246 1.00 50.22 228 ARG A CA 1
ATOM 1788 C C . ARG A 1 228 ? 4.868 -27.744 -41.781 1.00 50.22 228 ARG A C 1
ATOM 1790 O O . ARG A 1 228 ? 5.198 -26.686 -41.237 1.00 50.22 228 ARG A O 1
ATOM 1797 N N . PRO A 1 229 ? 4.939 -28.926 -41.140 1.00 55.78 229 PRO A N 1
ATOM 1798 C CA . PRO A 1 229 ? 5.391 -29.026 -39.757 1.00 55.78 229 PRO A CA 1
ATOM 1799 C C . PRO A 1 229 ? 6.773 -28.379 -39.612 1.00 55.78 229 PRO A C 1
ATOM 1801 O O . PRO A 1 229 ? 7.725 -28.741 -40.312 1.00 55.78 229 PRO A O 1
ATOM 1804 N N . ALA A 1 230 ? 6.874 -27.380 -38.731 1.00 61.28 230 ALA A N 1
ATOM 1805 C CA . ALA A 1 230 ? 8.113 -26.645 -38.522 1.00 61.28 230 ALA A CA 1
ATOM 1806 C C . ALA A 1 230 ? 9.217 -27.619 -38.088 1.00 61.28 230 ALA A C 1
ATOM 1808 O O . ALA A 1 230 ? 9.047 -28.394 -37.146 1.00 61.28 230 ALA A O 1
ATOM 1809 N N . SER A 1 231 ? 10.359 -27.600 -38.781 1.0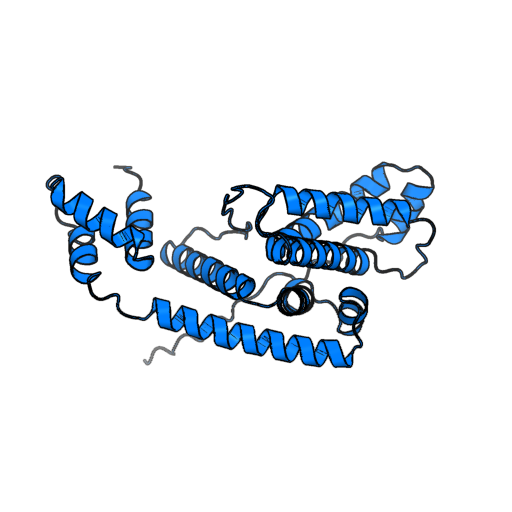0 65.81 231 SER A N 1
ATOM 1810 C CA . SER A 1 231 ? 11.431 -28.548 -38.479 1.00 65.81 231 SER A CA 1
ATOM 1811 C C . SER A 1 231 ? 11.917 -28.385 -37.033 1.00 65.81 231 SER A C 1
ATOM 1813 O O . SER A 1 231 ? 11.978 -27.274 -36.502 1.00 65.81 231 SER A O 1
ATOM 1815 N N . ARG A 1 232 ? 12.354 -29.487 -36.403 1.00 66.50 232 ARG A N 1
ATOM 1816 C CA . ARG A 1 232 ? 12.906 -29.495 -35.028 1.00 66.50 232 ARG A CA 1
ATOM 1817 C C . ARG A 1 232 ? 14.089 -28.534 -34.815 1.00 66.50 232 ARG A C 1
ATOM 1819 O O . ARG A 1 232 ? 14.500 -28.321 -33.677 1.00 66.50 232 ARG A O 1
ATOM 1826 N N . ARG A 1 233 ? 14.680 -27.999 -35.892 1.00 65.69 233 ARG A N 1
ATOM 1827 C CA . ARG A 1 233 ? 15.676 -26.919 -35.856 1.00 65.69 233 ARG A CA 1
ATOM 1828 C C . ARG A 1 233 ? 15.003 -25.549 -35.727 1.00 65.69 233 ARG A C 1
ATOM 1830 O O . ARG A 1 233 ? 15.325 -24.831 -34.797 1.00 65.69 233 ARG A O 1
ATOM 1837 N N . ARG A 1 234 ? 14.004 -25.235 -36.565 1.00 62.91 234 ARG A N 1
ATOM 1838 C CA . ARG A 1 234 ? 13.241 -23.970 -36.501 1.00 62.91 234 ARG A CA 1
ATOM 1839 C C . ARG A 1 234 ? 12.593 -23.747 -35.133 1.00 62.91 234 ARG A C 1
ATOM 1841 O O . ARG A 1 234 ? 12.698 -22.656 -34.591 1.00 62.91 234 ARG A O 1
ATOM 1848 N N . LEU A 1 235 ? 11.980 -24.782 -34.553 1.00 67.75 235 LEU A N 1
ATOM 1849 C CA . LEU A 1 235 ? 11.380 -24.687 -33.215 1.00 67.75 235 LEU A CA 1
ATOM 1850 C C . LEU A 1 235 ? 12.425 -24.407 -32.121 1.00 67.75 235 LEU A C 1
ATOM 1852 O O . LEU A 1 235 ? 12.139 -23.652 -31.200 1.00 67.75 235 LEU A O 1
ATOM 1856 N N . ARG A 1 236 ? 13.645 -24.955 -32.243 1.00 68.88 236 ARG A N 1
ATOM 1857 C CA . ARG A 1 236 ? 14.762 -24.648 -31.332 1.00 68.88 236 ARG A CA 1
ATOM 1858 C C . ARG A 1 236 ? 15.306 -23.235 -31.529 1.00 68.88 236 ARG A C 1
ATOM 1860 O O . ARG A 1 236 ? 15.537 -22.564 -30.533 1.00 68.88 236 ARG A O 1
ATOM 1867 N N . ASP A 1 237 ? 15.452 -22.775 -32.772 1.00 63.72 237 ASP A N 1
ATOM 1868 C CA . ASP A 1 237 ? 15.884 -21.404 -33.080 1.00 63.72 237 ASP A CA 1
ATOM 1869 C C . ASP A 1 237 ? 14.911 -20.373 -32.462 1.00 63.72 237 ASP A C 1
ATOM 1871 O O . ASP A 1 237 ? 15.344 -19.428 -31.806 1.00 63.72 237 ASP A O 1
ATOM 1875 N N . VAL A 1 238 ? 13.593 -20.587 -32.609 1.00 66.88 238 VAL A N 1
ATOM 1876 C CA . VAL A 1 238 ? 12.556 -19.739 -31.989 1.00 66.88 238 VAL A CA 1
ATOM 1877 C C . VAL A 1 238 ? 12.598 -19.848 -30.462 1.00 66.88 238 VAL A C 1
ATOM 1879 O O . VAL A 1 238 ? 12.613 -18.820 -29.792 1.00 66.88 238 VAL A O 1
ATOM 1882 N N . ALA A 1 239 ? 12.649 -21.066 -29.908 1.00 70.62 239 ALA A N 1
ATOM 1883 C CA . ALA A 1 239 ? 12.677 -21.289 -28.461 1.00 70.62 239 ALA A CA 1
ATOM 1884 C C . ALA A 1 239 ? 13.884 -20.620 -27.786 1.00 70.62 239 ALA A C 1
ATOM 1886 O O . ALA A 1 239 ? 13.713 -19.975 -26.758 1.00 70.62 239 ALA A O 1
ATOM 1887 N N . ALA A 1 240 ? 15.076 -20.714 -28.382 1.00 68.50 240 ALA A N 1
ATOM 1888 C CA . ALA A 1 240 ? 16.270 -20.031 -27.891 1.00 68.50 240 ALA A CA 1
ATOM 1889 C C . ALA A 1 240 ? 16.097 -18.505 -27.931 1.00 68.50 240 ALA A C 1
ATOM 1891 O O . ALA A 1 240 ? 16.372 -17.822 -26.952 1.00 68.50 240 ALA A O 1
ATOM 1892 N N . HIS A 1 241 ? 15.564 -17.961 -29.027 1.00 70.94 241 HIS A N 1
ATOM 1893 C CA . HIS A 1 241 ? 15.395 -16.517 -29.173 1.00 70.94 241 HIS A CA 1
ATOM 1894 C C . HIS A 1 241 ? 14.369 -15.910 -28.195 1.00 70.94 241 HIS A C 1
ATOM 1896 O O . HIS A 1 241 ? 14.569 -14.799 -27.707 1.00 70.94 241 HIS A O 1
ATOM 1902 N N . ILE A 1 242 ? 13.275 -16.611 -27.874 1.00 69.44 242 ILE A N 1
ATOM 1903 C CA . ILE A 1 242 ? 12.257 -16.094 -26.938 1.00 69.44 242 ILE A CA 1
ATOM 1904 C C . ILE A 1 242 ? 12.685 -16.140 -25.461 1.00 69.44 242 ILE A C 1
ATOM 1906 O O . ILE A 1 242 ? 12.012 -15.533 -24.622 1.00 69.44 242 ILE A O 1
ATOM 1910 N N . VAL A 1 243 ? 13.797 -16.806 -25.121 1.00 67.06 243 VAL A N 1
ATOM 1911 C CA . VAL A 1 243 ? 14.424 -16.703 -23.787 1.00 67.06 243 VAL A CA 1
ATOM 1912 C C . VAL A 1 243 ? 14.969 -15.291 -23.565 1.00 67.06 243 VAL A C 1
ATOM 1914 O O . VAL A 1 243 ? 14.714 -14.714 -22.510 1.00 67.06 243 VAL A O 1
ATOM 1917 N N . ASP A 1 244 ? 15.577 -14.688 -24.587 1.00 58.38 244 ASP A N 1
ATOM 1918 C CA . ASP A 1 244 ? 16.218 -13.370 -24.478 1.00 58.38 244 ASP A CA 1
ATOM 1919 C C . ASP A 1 244 ? 15.379 -12.220 -25.068 1.00 58.38 244 ASP A C 1
ATOM 1921 O O . ASP A 1 244 ? 15.641 -11.050 -24.793 1.00 58.38 244 ASP A O 1
ATOM 1925 N N . CYS A 1 245 ? 14.337 -12.521 -25.855 1.00 62.75 245 CYS A N 1
ATOM 1926 C CA . CYS A 1 245 ? 13.478 -11.518 -26.485 1.00 62.75 245 CYS A CA 1
ATOM 1927 C C . CYS A 1 245 ? 12.014 -11.583 -26.016 1.00 62.75 245 CYS A C 1
ATOM 1929 O O . CYS A 1 245 ? 11.264 -12.488 -26.387 1.00 62.75 245 CYS A O 1
ATOM 1931 N N . THR A 1 246 ? 11.570 -10.560 -25.280 1.00 64.94 246 THR A N 1
ATOM 1932 C CA . THR A 1 246 ? 10.171 -10.387 -24.840 1.00 64.94 246 THR A CA 1
ATOM 1933 C C . THR A 1 246 ? 9.204 -10.181 -26.011 1.00 64.94 246 THR A C 1
ATOM 1935 O O . THR A 1 246 ? 8.223 -10.905 -26.119 1.00 64.94 246 THR A O 1
ATOM 1938 N N . SER A 1 247 ? 9.516 -9.291 -26.960 1.00 63.50 247 SER A N 1
ATOM 1939 C CA . SER A 1 247 ? 8.660 -9.021 -28.133 1.00 63.50 247 SER A CA 1
ATOM 1940 C C . SER A 1 247 ? 8.367 -10.283 -28.960 1.00 63.50 247 SER A C 1
ATOM 1942 O O . SER A 1 247 ? 7.213 -10.588 -29.273 1.00 63.50 247 SER A O 1
ATOM 1944 N N . CYS A 1 248 ? 9.396 -11.082 -29.266 1.00 64.31 248 CYS A N 1
ATOM 1945 C CA . CYS A 1 248 ? 9.205 -12.344 -29.975 1.00 64.31 248 CYS A CA 1
ATOM 1946 C C . CYS A 1 248 ? 8.568 -13.440 -29.069 1.00 64.31 248 CYS A C 1
ATOM 1948 O O . CYS A 1 248 ? 7.834 -14.280 -29.590 1.00 64.31 248 CYS A O 1
ATOM 1950 N N . ARG A 1 249 ? 8.739 -13.412 -27.731 1.00 72.50 249 ARG A N 1
ATOM 1951 C CA . ARG A 1 249 ? 8.029 -14.292 -26.765 1.00 72.50 249 ARG A CA 1
ATOM 1952 C C . ARG A 1 249 ? 6.524 -14.035 -26.737 1.00 72.50 249 ARG A C 1
ATOM 1954 O O . ARG A 1 249 ? 5.736 -14.981 -26.772 1.00 72.50 249 ARG A O 1
ATOM 1961 N N . ASP A 1 250 ? 6.117 -12.774 -26.699 1.00 63.41 250 ASP A N 1
ATOM 1962 C CA . ASP A 1 250 ? 4.706 -12.413 -26.584 1.00 63.41 250 ASP A CA 1
ATOM 1963 C C . ASP A 1 250 ? 3.954 -12.647 -27.907 1.00 63.41 250 ASP A C 1
ATOM 1965 O O . ASP A 1 250 ? 2.815 -13.108 -27.884 1.00 63.41 250 ASP A O 1
ATOM 1969 N N . ARG A 1 251 ? 4.628 -12.514 -29.063 1.00 65.75 251 ARG A N 1
ATOM 1970 C CA . ARG A 1 251 ? 4.116 -12.971 -30.376 1.00 65.75 251 ARG A CA 1
ATOM 1971 C C . ARG A 1 251 ? 3.864 -14.483 -30.460 1.00 65.75 251 ARG A C 1
ATOM 1973 O O . ARG A 1 251 ? 2.977 -14.906 -31.200 1.00 65.75 251 ARG A O 1
ATOM 1980 N N . VAL A 1 252 ? 4.638 -15.305 -29.743 1.00 65.69 252 VAL A N 1
ATOM 1981 C CA . VAL A 1 252 ? 4.374 -16.753 -29.637 1.00 65.69 252 VAL A CA 1
ATOM 1982 C C . VAL A 1 252 ? 3.140 -16.990 -28.771 1.00 65.69 252 VAL A C 1
ATOM 1984 O O . VAL A 1 252 ? 2.229 -17.696 -29.196 1.00 65.69 252 VAL A O 1
ATOM 1987 N N . ARG A 1 253 ? 3.073 -16.343 -27.599 1.00 64.50 253 ARG A N 1
ATOM 1988 C CA . ARG A 1 253 ? 1.928 -16.443 -26.680 1.00 64.50 253 ARG A CA 1
ATOM 1989 C C . ARG A 1 253 ? 0.608 -16.076 -27.361 1.00 64.50 253 ARG A C 1
ATOM 1991 O O . ARG A 1 253 ? -0.339 -16.844 -27.255 1.00 64.50 253 ARG A O 1
ATOM 1998 N N . THR A 1 254 ? 0.544 -14.964 -28.096 1.00 55.31 254 THR A N 1
ATOM 1999 C CA . THR A 1 254 ? -0.697 -14.539 -28.768 1.00 55.31 254 THR A CA 1
ATOM 2000 C C . THR A 1 254 ? -1.125 -15.483 -29.893 1.00 55.31 254 THR A C 1
ATOM 2002 O O . THR A 1 254 ? -2.318 -15.733 -30.038 1.00 55.31 254 THR A O 1
ATOM 2005 N N . ARG A 1 255 ? -0.189 -16.089 -30.644 1.00 59.12 255 ARG A N 1
ATOM 2006 C CA . ARG A 1 255 ? -0.531 -17.123 -31.640 1.00 59.12 255 ARG A CA 1
ATOM 2007 C C . ARG A 1 255 ? -0.984 -18.447 -31.017 1.00 59.12 255 ARG A C 1
ATOM 2009 O O . ARG A 1 255 ? -1.867 -19.085 -31.578 1.00 59.12 255 ARG A O 1
ATOM 2016 N N . SER A 1 256 ? -0.438 -18.853 -29.870 1.00 50.38 256 SER A N 1
ATOM 2017 C CA . SER A 1 256 ? -0.858 -20.079 -29.168 1.00 50.38 256 SER A CA 1
ATOM 2018 C C . SER A 1 256 ? -2.246 -19.993 -28.517 1.00 50.38 256 SER A C 1
ATOM 2020 O O . SER A 1 256 ? -2.761 -21.017 -28.081 1.00 50.38 256 SER A O 1
ATOM 2022 N N . VAL A 1 257 ? -2.845 -18.799 -28.441 1.00 33.97 257 VAL A N 1
ATOM 2023 C CA . VAL A 1 257 ? -4.171 -18.557 -27.838 1.00 33.97 257 VAL A CA 1
ATOM 2024 C C . VAL A 1 257 ? -5.300 -18.541 -28.882 1.00 33.97 257 VAL A C 1
ATOM 2026 O O . VAL A 1 257 ? -6.467 -18.489 -28.509 1.00 33.97 257 VAL A O 1
ATOM 2029 N N . ALA A 1 258 ? -5.000 -18.655 -30.181 1.00 30.19 258 ALA A N 1
ATOM 2030 C CA . ALA A 1 258 ? -6.032 -18.857 -31.199 1.00 30.19 258 ALA A CA 1
ATOM 2031 C C . ALA A 1 258 ? -6.648 -20.267 -31.051 1.00 30.19 258 ALA A C 1
ATOM 2033 O O . ALA A 1 258 ? -5.942 -21.253 -31.288 1.00 30.19 258 ALA A O 1
ATOM 2034 N N . PRO A 1 259 ? -7.932 -20.405 -30.663 1.00 30.91 259 PRO A N 1
ATOM 2035 C CA . PRO A 1 259 ? -8.548 -21.714 -30.553 1.00 30.91 259 PRO A CA 1
ATOM 2036 C C . PRO A 1 259 ? -8.805 -22.274 -31.953 1.00 30.91 259 PRO A C 1
ATOM 2038 O O . PRO A 1 259 ? -9.296 -21.576 -32.841 1.00 30.91 259 PRO A O 1
ATOM 2041 N N . VAL A 1 260 ? -8.516 -23.560 -32.135 1.00 29.23 260 VAL A N 1
ATOM 2042 C CA . VAL A 1 260 ? -9.016 -24.321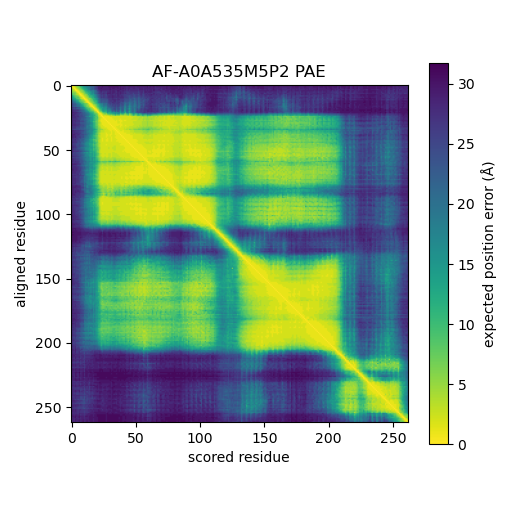 -33.283 1.00 29.23 260 VAL A CA 1
ATOM 2043 C C . VAL A 1 260 ? -10.521 -24.506 -33.083 1.00 29.23 260 VAL A C 1
ATOM 2045 O O . VAL A 1 260 ? -10.950 -25.400 -32.358 1.00 29.23 260 VAL A O 1
ATOM 2048 N N . LEU A 1 261 ? -11.311 -23.619 -33.687 1.00 26.67 261 LEU A N 1
ATOM 2049 C CA . LEU A 1 261 ? -12.761 -23.733 -33.834 1.00 26.67 261 LEU A CA 1
ATOM 2050 C C . LEU A 1 261 ? -13.095 -23.484 -35.309 1.00 26.67 261 LEU A C 1
ATOM 2052 O O . LEU A 1 261 ? -13.008 -22.351 -35.783 1.00 26.67 261 LEU A O 1
ATOM 2056 N N . GLY A 1 262 ? -13.415 -24.568 -36.020 1.00 28.36 262 GLY A N 1
ATOM 2057 C CA . GLY A 1 262 ? -13.514 -24.647 -37.479 1.00 28.36 262 GLY A CA 1
ATOM 2058 C C . GLY A 1 262 ? -12.924 -25.960 -37.966 1.00 28.36 262 GLY A C 1
ATOM 2059 O O . GLY A 1 262 ? -11.886 -25.898 -38.657 1.00 28.36 262 GLY A O 1
#

Solvent-accessible surface area (backbone atoms only — not comparable to full-atom values): 15810 Å² total; per-residue (Å²): 136,86,82,78,83,82,75,82,78,73,84,79,76,88,74,80,78,79,92,83,64,96,72,51,74,57,60,28,51,54,41,30,75,75,64,36,65,64,32,46,52,53,53,44,68,72,42,49,66,60,47,34,55,54,29,38,79,70,65,61,27,69,67,67,14,51,54,40,44,50,54,40,51,51,50,46,64,77,46,49,94,73,67,53,93,87,57,57,59,66,65,50,50,53,26,48,35,52,45,51,48,44,50,51,57,51,47,44,74,75,44,86,85,73,83,78,94,54,82,70,85,73,75,80,90,64,94,73,84,83,89,48,73,66,64,55,47,53,53,47,54,49,50,55,49,54,52,59,30,50,69,76,39,57,63,69,32,40,49,48,44,44,42,40,79,70,67,65,48,51,60,60,58,49,6,67,35,74,73,47,52,53,71,55,38,54,54,41,41,53,52,26,53,51,48,46,52,58,48,40,52,51,51,51,55,57,70,70,44,80,61,89,68,48,64,64,48,50,49,75,68,59,67,81,74,77,84,69,83,76,48,83,61,57,55,46,57,45,55,59,48,36,75,82,28,66,73,63,34,52,59,49,54,61,60,72,65,63,76,96,78,132

Sequence (262 aa):
PAAAPHAPVAPVLPLRPQVDSDEDDVSLLVAYQAGDARAFERLYARHATAIRLLCLRHLRSDASADDVVQETFLRLVRGADRVERGFNVRAWLHRVAANLCIDLLRAQRRNPGTDDDGTVMRTVPTPHRADQPEAAYEMTWLRETVTRVAEAMPPRQRAALVLRELEGLSYNAIAEALQLSPGAVETLLFRARRRFREEYLRRAAEADRPVVGCGRTVELLGSAERPRPASRRRLRDVAAHIVDCTSCRDRVRTRSVAPVLG

Radius of gyration: 23.58 Å; Cα contacts (8 Å, |Δi|>4): 175; chains: 1; bounding box: 44×49×70 Å

Nearest PDB structures (foldseek):
  5wur-assembly1_A  TM=8.644E-01  e=8.119E-08  Bacillus subtilis subsp. subtilis str. 168
  5wuq-assembly1_A  TM=8.617E-01  e=7.379E-08  Bacillus subtilis subsp. subtilis str. 168
  5wur-assembly2_B  TM=8.741E-01  e=1.663E-07  Bacillus subtilis subsp. subtilis str. 168
  6jbq-assembly1_F  TM=4.550E-01  e=2.112E-07  Escherichia coli K-12
  5zx3-assembly1_F  TM=3.334E-01  e=5.354E-04  Mycobacterium tuberculosis H37Rv

Mean predicted aligned error: 15.89 Å